Protein AF-A0A1E4GS53-F1 (afdb_monomer)

pLDDT: mean 81.13, std 13.04, range [32.78, 96.62]

Structure (mmCIF, N/CA/C/O backbone):
data_AF-A0A1E4GS53-F1
#
_entry.id   AF-A0A1E4GS53-F1
#
loop_
_atom_site.group_PDB
_atom_site.id
_atom_site.type_symbol
_atom_site.label_atom_id
_atom_site.label_alt_id
_atom_site.label_comp_id
_atom_site.label_asym_id
_atom_site.label_entity_id
_atom_site.label_seq_id
_atom_site.pdbx_PDB_ins_code
_atom_site.Cartn_x
_atom_site.Cartn_y
_atom_site.Cartn_z
_atom_site.occupancy
_atom_site.B_iso_or_equiv
_atom_site.auth_seq_id
_atom_site.auth_comp_id
_atom_site.auth_asym_id
_atom_site.auth_atom_id
_atom_site.pdbx_PDB_model_num
ATOM 1 N N . MET A 1 1 ? 21.383 -44.660 4.762 1.00 32.78 1 MET A N 1
ATOM 2 C CA . MET A 1 1 ? 22.636 -43.874 4.743 1.00 32.78 1 MET A CA 1
ATOM 3 C C . MET A 1 1 ? 23.319 -44.133 3.409 1.00 32.78 1 MET A C 1
ATOM 5 O O . MET A 1 1 ? 23.694 -45.280 3.198 1.00 32.78 1 MET A O 1
ATOM 9 N N . PRO A 1 2 ? 23.399 -43.179 2.463 1.00 39.16 2 PRO A N 1
ATOM 10 C CA . PRO A 1 2 ? 24.089 -43.446 1.207 1.00 39.16 2 PRO A CA 1
ATOM 11 C C . PRO A 1 2 ? 25.591 -43.562 1.485 1.00 39.16 2 PRO A C 1
ATOM 13 O O . PRO A 1 2 ? 26.170 -42.717 2.167 1.00 39.16 2 PRO A O 1
ATOM 16 N N . ALA A 1 3 ? 26.188 -44.653 1.009 1.00 39.94 3 ALA A N 1
ATOM 17 C CA . ALA A 1 3 ? 27.596 -44.971 1.183 1.00 39.94 3 ALA A CA 1
ATOM 18 C C . ALA A 1 3 ? 28.485 -43.816 0.696 1.00 39.94 3 ALA A C 1
ATOM 20 O O . ALA A 1 3 ? 28.289 -43.286 -0.399 1.00 39.94 3 ALA A O 1
ATOM 21 N N . SER A 1 4 ? 29.467 -43.435 1.515 1.00 44.16 4 SER A N 1
ATOM 22 C CA . SER A 1 4 ? 30.546 -42.529 1.121 1.00 44.16 4 SER A CA 1
ATOM 23 C C . SER A 1 4 ? 31.237 -43.112 -0.113 1.00 44.16 4 SER A C 1
ATOM 25 O O . SER A 1 4 ? 31.962 -44.099 0.003 1.00 44.16 4 SER A O 1
ATOM 27 N N . ARG A 1 5 ? 30.970 -42.548 -1.302 1.00 57.78 5 ARG A N 1
ATOM 28 C CA . ARG A 1 5 ? 31.637 -42.946 -2.551 1.00 57.78 5 ARG A CA 1
ATOM 29 C C . ARG A 1 5 ? 33.151 -42.872 -2.334 1.00 57.78 5 ARG A C 1
ATOM 31 O O . ARG A 1 5 ? 33.645 -41.871 -1.816 1.00 57.78 5 ARG A O 1
ATOM 38 N N . ALA A 1 6 ? 33.860 -43.934 -2.718 1.00 65.38 6 ALA A N 1
ATOM 39 C CA . ALA A 1 6 ? 35.319 -43.969 -2.732 1.00 65.38 6 ALA A CA 1
ATOM 40 C C . ALA A 1 6 ? 35.888 -42.718 -3.439 1.00 65.38 6 ALA A C 1
ATOM 42 O O . ALA A 1 6 ? 35.231 -42.178 -4.339 1.00 65.38 6 ALA A O 1
ATOM 43 N N . PRO A 1 7 ? 37.072 -42.218 -3.038 1.00 74.81 7 PRO A N 1
ATOM 44 C CA . PRO A 1 7 ? 37.674 -41.056 -3.682 1.00 74.81 7 PRO A CA 1
ATOM 45 C C . PRO A 1 7 ? 37.857 -41.311 -5.185 1.00 74.81 7 PRO A C 1
ATOM 47 O O . PRO A 1 7 ? 38.311 -42.379 -5.586 1.00 74.81 7 PRO A O 1
ATOM 50 N N . TYR A 1 8 ? 37.491 -40.325 -6.010 1.00 83.19 8 TYR A N 1
ATOM 51 C CA . TYR A 1 8 ? 37.631 -40.406 -7.466 1.00 83.19 8 TYR A CA 1
ATOM 52 C C . TYR A 1 8 ? 39.090 -40.659 -7.851 1.00 83.19 8 TYR A C 1
ATOM 54 O O . TYR A 1 8 ? 39.975 -39.899 -7.450 1.00 83.19 8 TYR A O 1
ATOM 62 N N . THR A 1 9 ? 39.333 -41.696 -8.651 1.00 87.38 9 THR A N 1
ATOM 63 C CA . THR A 1 9 ? 40.673 -41.981 -9.171 1.00 87.38 9 THR A CA 1
ATOM 64 C C . THR A 1 9 ? 41.052 -40.965 -10.257 1.00 87.38 9 THR A C 1
ATOM 66 O O . THR A 1 9 ? 40.163 -40.382 -10.887 1.00 87.38 9 THR A O 1
ATOM 69 N N . PRO A 1 10 ? 42.348 -40.748 -10.551 1.00 85.06 10 PRO A N 1
ATOM 70 C CA . PRO A 1 10 ? 42.763 -39.888 -11.663 1.00 85.06 10 PRO A CA 1
ATOM 71 C C . PRO A 1 10 ? 42.116 -40.266 -13.008 1.00 85.06 10 PRO A C 1
ATOM 73 O O . PRO A 1 10 ? 41.753 -39.383 -13.784 1.00 85.06 10 PRO A O 1
ATOM 76 N N . ALA A 1 11 ? 41.886 -41.563 -13.246 1.00 85.44 11 ALA A N 1
ATOM 77 C CA . ALA A 1 11 ? 41.189 -42.061 -14.432 1.00 85.44 11 ALA A CA 1
ATOM 78 C C . ALA A 1 11 ? 39.701 -41.657 -14.461 1.00 85.44 11 ALA A C 1
ATOM 80 O O . ALA A 1 11 ? 39.174 -41.295 -15.516 1.00 85.44 11 ALA A O 1
ATOM 81 N N . ASP A 1 12 ? 39.020 -41.650 -13.310 1.00 86.44 12 ASP A N 1
ATOM 82 C CA . ASP A 1 12 ? 37.640 -41.163 -13.207 1.00 86.44 12 ASP A CA 1
ATOM 83 C C . ASP A 1 12 ? 37.548 -39.658 -13.447 1.00 86.44 12 ASP A C 1
ATOM 85 O O . ASP A 1 12 ? 36.654 -39.195 -14.155 1.00 86.44 12 ASP A O 1
ATOM 89 N N . ILE A 1 13 ? 38.495 -38.892 -12.900 1.00 88.44 13 ILE A N 1
ATOM 90 C CA . ILE A 1 13 ? 38.564 -37.438 -13.078 1.00 88.44 13 ILE A CA 1
ATOM 91 C C . ILE A 1 13 ? 38.767 -37.098 -14.560 1.00 88.44 13 ILE A C 1
ATOM 93 O O . ILE A 1 13 ? 38.035 -36.266 -15.101 1.00 88.44 13 ILE A O 1
ATOM 97 N N . ALA A 1 14 ? 39.706 -37.771 -15.234 1.00 87.38 14 ALA A N 1
ATOM 98 C CA . ALA A 1 14 ? 39.976 -37.577 -16.658 1.00 87.38 14 ALA A CA 1
ATOM 99 C C . ALA A 1 14 ? 38.756 -37.906 -17.540 1.00 87.38 14 ALA A C 1
ATOM 101 O O . ALA A 1 14 ? 38.483 -37.195 -18.504 1.00 87.38 14 ALA A O 1
ATOM 102 N N . ARG A 1 15 ? 37.973 -38.932 -17.178 1.00 90.69 15 ARG A N 1
ATOM 103 C CA . ARG A 1 15 ? 36.740 -39.316 -17.888 1.00 90.69 15 ARG A CA 1
ATOM 104 C C . ARG A 1 15 ? 35.576 -38.347 -17.648 1.00 90.69 15 ARG A C 1
ATOM 106 O O . ARG A 1 15 ? 34.767 -38.119 -18.546 1.00 90.69 15 ARG A O 1
ATOM 113 N N . LEU A 1 16 ? 35.444 -37.807 -16.435 1.00 91.06 16 LEU A N 1
ATOM 114 C CA . LEU A 1 16 ? 34.279 -37.012 -16.025 1.00 91.06 16 LEU A CA 1
ATOM 115 C C . LEU A 1 16 ? 34.398 -35.527 -16.386 1.00 91.06 16 LEU A C 1
ATOM 117 O O . LEU A 1 16 ? 33.387 -34.916 -16.731 1.00 91.06 16 LEU A O 1
ATOM 121 N N . LYS A 1 17 ? 35.604 -34.944 -16.367 1.00 92.31 17 LYS A N 1
ATOM 122 C CA . LYS A 1 17 ? 35.811 -33.520 -16.693 1.00 92.31 17 LYS A CA 1
ATOM 123 C C . LYS A 1 17 ? 35.263 -33.126 -18.080 1.00 92.31 17 LYS A C 1
ATOM 125 O O . LYS A 1 17 ? 34.472 -32.182 -18.125 1.00 92.31 17 LYS A O 1
ATOM 130 N N . PRO A 1 18 ? 35.554 -33.849 -19.182 1.00 90.44 18 PRO A N 1
ATOM 131 C CA . PRO A 1 18 ? 35.002 -33.516 -20.499 1.00 90.44 18 PRO A CA 1
ATOM 132 C C . PRO A 1 18 ? 33.474 -33.631 -20.565 1.00 90.44 18 PRO A C 1
ATOM 134 O O . PRO A 1 18 ? 32.827 -32.828 -21.230 1.00 90.44 18 PRO A O 1
ATOM 137 N N . ARG A 1 19 ? 32.873 -34.587 -19.839 1.00 90.62 19 ARG A N 1
ATOM 138 C CA . ARG A 1 19 ? 31.409 -34.752 -19.786 1.00 90.62 19 ARG A CA 1
ATOM 139 C C . ARG A 1 19 ? 30.728 -33.566 -19.104 1.00 90.62 19 ARG A C 1
ATOM 141 O O . ARG A 1 19 ? 29.697 -33.106 -19.582 1.00 90.62 19 ARG A O 1
ATOM 148 N N . VAL A 1 20 ? 31.318 -33.054 -18.023 1.00 90.44 20 VAL A N 1
ATOM 149 C CA . VAL A 1 20 ? 30.816 -31.867 -17.310 1.00 90.44 20 VAL A CA 1
ATOM 150 C C . VAL A 1 20 ? 30.923 -30.617 -18.187 1.00 90.44 20 VAL A C 1
ATOM 152 O O . VAL A 1 20 ? 29.966 -29.852 -18.275 1.00 90.44 20 VAL A O 1
ATOM 155 N N . VAL A 1 21 ? 32.060 -30.432 -18.866 1.00 90.69 21 VAL A N 1
ATOM 156 C CA . VAL A 1 21 ? 32.290 -29.334 -19.824 1.00 90.69 21 VAL A CA 1
ATOM 157 C C . VAL A 1 21 ? 31.265 -29.391 -20.964 1.00 90.69 21 VAL A C 1
ATOM 159 O O . VAL A 1 21 ? 30.575 -28.407 -21.221 1.00 90.69 21 VAL A O 1
ATOM 162 N N . GLY A 1 22 ? 31.069 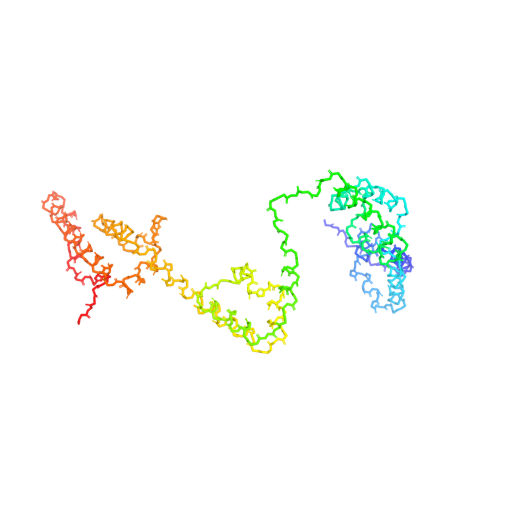-30.564 -21.575 1.00 86.62 22 GLY A N 1
ATOM 163 C CA . GLY A 1 22 ? 30.083 -30.760 -22.641 1.00 86.62 22 GLY A CA 1
ATOM 164 C C . GLY A 1 22 ? 28.639 -30.476 -22.210 1.00 86.62 22 GLY A C 1
ATOM 165 O O . GLY A 1 22 ? 27.901 -29.828 -22.948 1.00 86.62 22 GLY A O 1
ATOM 166 N N . ALA A 1 23 ? 28.239 -30.891 -21.004 1.00 83.88 23 ALA A N 1
ATOM 167 C CA . ALA A 1 23 ? 26.896 -30.622 -20.481 1.00 83.88 23 ALA A CA 1
ATOM 168 C C . ALA A 1 23 ? 26.657 -29.123 -20.207 1.00 83.88 23 ALA A C 1
ATOM 170 O O . ALA A 1 23 ? 25.597 -28.585 -20.528 1.00 83.88 23 ALA A O 1
ATOM 171 N N . LEU A 1 24 ? 27.668 -28.409 -19.701 1.00 85.12 24 LEU A N 1
ATOM 172 C CA . LEU A 1 24 ? 27.599 -26.954 -19.530 1.00 85.12 24 LEU A CA 1
ATOM 173 C C . LEU A 1 24 ? 27.512 -26.220 -20.870 1.00 85.12 24 LEU A C 1
ATOM 175 O O . LEU A 1 24 ? 26.690 -25.318 -21.003 1.00 85.12 24 LEU A O 1
ATOM 179 N N . ALA A 1 25 ? 28.288 -26.635 -21.875 1.00 80.75 25 ALA A N 1
ATOM 180 C CA . ALA A 1 25 ? 28.189 -26.096 -23.235 1.00 80.75 25 ALA A CA 1
ATOM 181 C C . ALA A 1 25 ? 26.820 -26.403 -23.882 1.00 80.75 25 ALA A C 1
ATOM 183 O O . ALA A 1 25 ? 26.293 -25.625 -24.687 1.00 80.75 25 ALA A O 1
ATOM 184 N N . ALA A 1 26 ? 26.184 -27.512 -23.486 1.00 77.75 26 ALA A N 1
ATOM 185 C CA . ALA A 1 26 ? 24.816 -27.840 -23.872 1.00 77.75 26 ALA A CA 1
ATOM 186 C C . ALA A 1 26 ? 23.756 -26.929 -23.214 1.00 77.75 26 ALA A C 1
ATOM 188 O O . ALA A 1 26 ? 22.618 -26.900 -23.684 1.00 77.75 26 ALA A O 1
ATOM 189 N N . GLY A 1 27 ? 24.134 -26.135 -22.206 1.00 75.38 27 GLY A N 1
ATOM 190 C CA . GLY A 1 27 ? 23.267 -25.198 -21.490 1.00 75.38 27 GLY A CA 1
ATOM 191 C C . GLY A 1 27 ? 22.715 -25.729 -20.164 1.00 75.38 27 GLY A C 1
ATOM 192 O O . GLY A 1 27 ? 21.895 -25.046 -19.547 1.00 75.38 27 GLY A O 1
ATOM 193 N N . GLU A 1 28 ? 23.144 -26.912 -19.714 1.00 80.50 28 GLU A N 1
ATOM 194 C CA . GLU A 1 28 ? 22.781 -27.432 -18.393 1.00 80.50 28 GLU A CA 1
ATOM 195 C C . GLU A 1 28 ? 23.501 -26.655 -17.290 1.00 80.50 28 GLU A C 1
ATOM 197 O O . GLU A 1 28 ? 24.653 -26.235 -17.438 1.00 80.50 28 GLU A O 1
ATOM 202 N N . SER A 1 29 ? 22.833 -26.442 -16.154 1.00 83.06 29 SER A N 1
ATOM 203 C CA . SER A 1 29 ? 23.500 -25.815 -15.020 1.00 83.06 29 SER A CA 1
ATOM 204 C C . SER A 1 29 ? 24.416 -26.815 -14.315 1.00 83.06 29 SER A C 1
ATOM 206 O O . SER A 1 2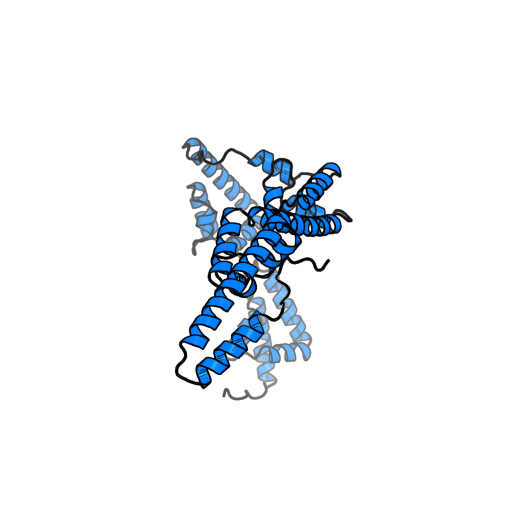9 ? 24.189 -28.020 -14.322 1.00 83.06 29 SER A O 1
ATOM 208 N N . LEU A 1 30 ? 25.439 -26.310 -13.621 1.00 82.06 30 LEU A N 1
ATOM 209 C CA . LEU A 1 30 ? 26.304 -27.160 -12.795 1.00 82.06 30 LEU A CA 1
ATOM 210 C C . LEU A 1 30 ? 25.513 -27.912 -11.703 1.00 82.06 30 LEU A C 1
ATOM 212 O O . LEU A 1 30 ? 25.977 -28.938 -11.217 1.00 82.06 30 LEU A O 1
ATOM 216 N N . ASP A 1 31 ? 24.350 -27.385 -11.304 1.00 79.88 31 ASP A N 1
ATOM 217 C CA . ASP A 1 31 ? 23.441 -28.039 -10.361 1.00 79.88 31 ASP A CA 1
ATOM 218 C C . ASP A 1 31 ? 22.705 -29.218 -11.003 1.00 79.88 31 ASP A C 1
ATOM 220 O O . ASP A 1 31 ? 22.638 -30.282 -10.393 1.00 79.88 31 ASP A O 1
ATOM 224 N N . ASP A 1 32 ? 22.239 -29.061 -12.243 1.00 81.06 32 ASP A N 1
ATOM 225 C CA . ASP A 1 32 ? 21.569 -30.129 -12.994 1.00 81.06 32 ASP A CA 1
ATOM 226 C C . ASP A 1 32 ? 22.545 -31.269 -13.297 1.00 81.06 32 ASP A C 1
ATOM 228 O O . ASP A 1 32 ? 22.251 -32.433 -13.032 1.00 81.06 32 ASP A O 1
ATOM 232 N N . VAL A 1 33 ? 23.762 -30.927 -13.733 1.00 84.94 33 VAL A N 1
ATOM 233 C CA . VAL A 1 33 ? 24.824 -31.908 -13.990 1.00 84.94 33 VAL A CA 1
ATOM 234 C C . VAL A 1 33 ? 25.187 -32.664 -12.711 1.00 84.94 33 VAL A C 1
ATOM 236 O O . VAL A 1 33 ? 25.324 -33.881 -12.737 1.00 84.94 33 VAL A O 1
ATOM 239 N N . ALA A 1 34 ? 25.305 -31.977 -11.571 1.00 85.69 34 ALA A N 1
ATOM 240 C CA . ALA A 1 34 ? 25.609 -32.617 -10.289 1.00 85.69 34 ALA A CA 1
ATOM 241 C C . ALA A 1 34 ? 24.451 -33.468 -9.729 1.00 85.69 34 ALA A C 1
ATOM 243 O O . ALA A 1 34 ? 24.676 -34.254 -8.807 1.00 85.69 34 ALA A O 1
ATOM 244 N N . ALA A 1 35 ? 23.232 -33.304 -10.252 1.00 82.50 35 ALA A N 1
ATOM 245 C CA . ALA A 1 35 ? 22.063 -34.096 -9.882 1.00 82.50 35 ALA A CA 1
ATOM 246 C C . ALA A 1 35 ? 21.933 -35.397 -10.697 1.00 82.50 35 ALA A C 1
ATOM 248 O O . ALA A 1 35 ? 21.143 -36.267 -10.323 1.00 82.50 35 ALA A O 1
ATOM 249 N N . LEU A 1 36 ? 22.699 -35.558 -11.783 1.00 81.75 36 LEU A N 1
ATOM 250 C CA . LEU A 1 36 ? 22.670 -36.769 -12.601 1.00 81.75 36 LEU A CA 1
ATOM 251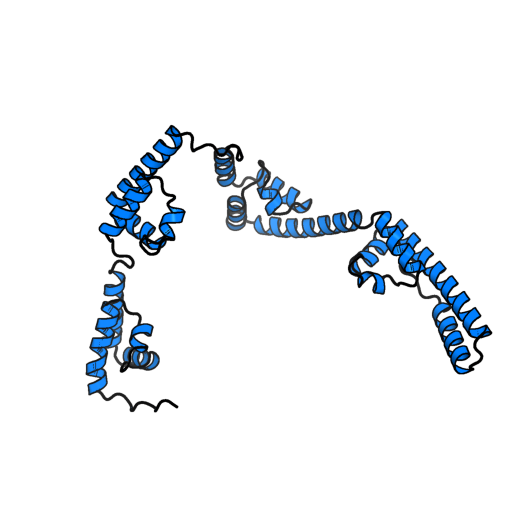 C C . LEU A 1 36 ? 23.253 -37.981 -11.844 1.00 81.75 36 LEU A C 1
ATOM 253 O O . LEU A 1 36 ? 24.273 -37.855 -11.152 1.00 81.75 36 LEU A O 1
ATOM 257 N N . PRO A 1 37 ? 22.666 -39.183 -12.014 1.00 77.06 37 PRO A N 1
ATOM 258 C CA . PRO A 1 37 ? 23.283 -40.425 -11.563 1.00 77.06 37 PRO A CA 1
ATOM 259 C C . PRO A 1 37 ? 24.705 -40.542 -12.131 1.00 77.06 37 PRO A C 1
ATOM 261 O O . PRO A 1 37 ? 24.945 -40.228 -13.294 1.00 77.06 37 PRO A O 1
ATOM 264 N N . ASP A 1 38 ? 25.657 -40.959 -11.296 1.00 82.38 38 ASP A N 1
ATOM 265 C CA . ASP A 1 38 ? 27.083 -41.093 -11.652 1.00 82.38 38 ASP A CA 1
ATOM 266 C C . ASP A 1 38 ? 27.862 -39.801 -11.927 1.00 82.38 38 ASP A C 1
ATOM 268 O O . ASP A 1 38 ? 29.020 -39.866 -12.347 1.00 82.38 38 ASP A O 1
ATOM 272 N N . MET A 1 39 ? 27.302 -38.638 -11.576 1.00 86.88 39 MET A N 1
ATOM 273 C CA . MET A 1 39 ? 28.058 -37.386 -11.556 1.00 86.88 39 MET A CA 1
ATOM 274 C C . MET A 1 39 ? 28.644 -37.062 -10.172 1.00 86.88 39 MET A C 1
ATOM 276 O O . MET A 1 39 ? 28.067 -37.411 -9.133 1.00 86.88 39 MET A O 1
ATOM 280 N N . PRO A 1 40 ? 29.813 -36.394 -10.123 1.00 87.19 40 PRO A N 1
ATOM 281 C CA . PRO A 1 40 ? 30.340 -35.846 -8.887 1.00 87.19 40 PRO A CA 1
ATOM 282 C C . PRO A 1 40 ? 29.445 -34.754 -8.326 1.00 87.19 40 PRO A C 1
ATOM 284 O O . PRO A 1 40 ? 28.874 -33.943 -9.053 1.00 87.19 40 PRO A O 1
ATOM 287 N N . SER A 1 41 ? 29.394 -34.690 -6.997 1.00 88.00 41 SER A N 1
ATOM 288 C CA . SER A 1 41 ? 28.658 -33.633 -6.318 1.00 88.00 41 SER A CA 1
ATOM 289 C C . SER A 1 41 ? 29.245 -32.258 -6.650 1.00 88.00 41 SER A C 1
ATOM 291 O O . SER A 1 41 ? 30.444 -32.106 -6.912 1.00 88.00 41 SER A O 1
ATOM 293 N N . ARG A 1 42 ? 28.413 -31.219 -6.574 1.00 87.31 42 ARG A N 1
ATOM 294 C CA . ARG A 1 42 ? 28.834 -29.836 -6.829 1.00 87.31 42 ARG A CA 1
ATOM 295 C C . ARG A 1 42 ? 30.073 -29.405 -6.021 1.00 87.31 42 ARG A C 1
ATOM 297 O O . ARG A 1 42 ? 30.947 -28.762 -6.611 1.00 87.31 42 ARG A O 1
ATOM 304 N N . PRO A 1 43 ? 30.211 -29.733 -4.717 1.00 89.94 43 PRO A N 1
ATOM 305 C CA . PRO A 1 43 ? 31.443 -29.463 -3.973 1.00 89.94 43 PRO A CA 1
ATOM 306 C C . PRO A 1 43 ? 32.686 -30.117 -4.587 1.00 89.94 43 PRO A C 1
ATOM 308 O O . PRO A 1 43 ? 33.735 -29.477 -4.653 1.00 89.94 43 PRO A O 1
ATOM 311 N N . THR A 1 44 ? 32.568 -31.351 -5.086 1.00 89.94 44 THR A N 1
ATOM 312 C CA . THR A 1 44 ? 33.663 -32.073 -5.749 1.00 89.94 44 THR A CA 1
ATOM 313 C C . THR A 1 44 ? 34.081 -31.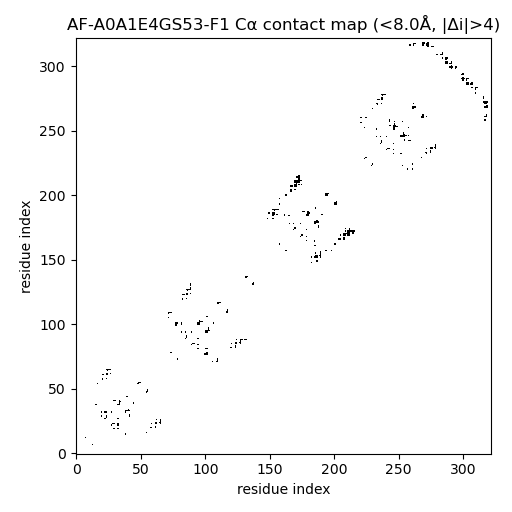388 -7.049 1.00 89.94 44 THR A C 1
ATOM 315 O O . THR A 1 44 ? 35.266 -31.128 -7.238 1.00 89.94 44 THR A O 1
ATOM 318 N N . LEU A 1 45 ? 33.125 -31.006 -7.901 1.00 90.19 45 LEU A N 1
ATOM 319 C CA . LEU A 1 45 ? 33.414 -30.289 -9.151 1.00 90.19 45 LEU A CA 1
ATOM 320 C C . LEU A 1 45 ? 34.078 -28.927 -8.895 1.00 90.19 45 LEU A C 1
ATOM 322 O O . LEU A 1 45 ? 35.017 -28.550 -9.591 1.00 90.19 45 LEU A O 1
ATOM 326 N N . ARG A 1 46 ? 33.638 -28.201 -7.856 1.00 89.81 46 ARG A N 1
ATOM 327 C CA . ARG A 1 46 ? 34.266 -26.934 -7.440 1.00 89.81 46 ARG A CA 1
ATOM 328 C C . ARG A 1 46 ? 35.682 -27.124 -6.911 1.00 89.81 46 ARG A C 1
ATOM 330 O O . ARG A 1 46 ? 36.525 -26.268 -7.155 1.00 89.81 46 ARG A O 1
ATOM 337 N N . LYS A 1 47 ? 35.937 -28.214 -6.184 1.00 90.31 47 LYS A N 1
ATOM 338 C CA . LYS A 1 47 ? 37.285 -28.563 -5.735 1.00 90.31 47 LYS A CA 1
ATOM 339 C C . LYS A 1 47 ? 38.188 -28.846 -6.939 1.00 90.31 47 LYS A C 1
ATOM 341 O O . LYS A 1 47 ? 39.241 -28.239 -7.033 1.00 90.31 47 LYS A O 1
ATOM 346 N N . TRP A 1 48 ? 37.737 -29.649 -7.905 1.00 92.31 48 TRP A N 1
ATOM 347 C CA . TRP A 1 48 ? 38.507 -29.909 -9.128 1.00 92.31 48 TRP A CA 1
ATOM 348 C C . TRP A 1 48 ? 38.815 -28.647 -9.927 1.00 92.31 48 TRP A C 1
ATOM 350 O O . TRP A 1 48 ? 39.922 -28.521 -10.426 1.00 92.31 48 TRP A O 1
ATOM 360 N N . ALA A 1 49 ? 37.871 -27.710 -10.035 1.00 90.69 49 ALA A N 1
ATOM 361 C CA . ALA A 1 49 ? 38.115 -26.434 -10.708 1.00 90.69 49 ALA A CA 1
ATOM 362 C C . ALA A 1 49 ? 39.103 -25.536 -9.944 1.00 90.69 49 ALA A C 1
ATOM 364 O O . ALA A 1 49 ? 39.763 -24.702 -10.544 1.00 90.69 49 ALA A O 1
ATOM 365 N N . ARG A 1 50 ? 39.214 -25.684 -8.620 1.00 91.81 50 ARG A N 1
ATOM 366 C CA . ARG A 1 50 ? 40.232 -24.973 -7.838 1.00 91.81 50 ARG A CA 1
ATOM 367 C C . ARG A 1 50 ? 41.617 -25.591 -8.025 1.00 91.81 50 ARG A C 1
ATOM 369 O O . ARG A 1 50 ? 42.591 -24.856 -8.117 1.00 91.81 50 ARG A O 1
ATOM 376 N N . ASP A 1 51 ? 41.676 -26.919 -8.060 1.00 90.31 51 ASP A N 1
ATOM 377 C CA . ASP A 1 51 ? 42.926 -27.680 -8.090 1.00 90.31 51 ASP A CA 1
ATOM 378 C C . ASP A 1 51 ? 43.499 -27.817 -9.522 1.00 90.31 51 ASP A C 1
ATOM 380 O O . ASP A 1 51 ? 44.689 -28.068 -9.683 1.00 90.31 51 ASP A O 1
ATOM 384 N N . ASP A 1 52 ? 42.677 -27.636 -10.564 1.00 90.94 52 ASP A N 1
ATOM 385 C CA . ASP A 1 52 ? 43.068 -27.675 -11.980 1.00 90.94 52 ASP A CA 1
ATOM 386 C C . ASP A 1 52 ? 42.586 -26.411 -12.729 1.00 90.94 52 ASP A C 1
ATOM 388 O O . ASP A 1 52 ? 41.410 -26.326 -13.113 1.00 90.94 52 ASP A O 1
ATOM 392 N N . PRO A 1 53 ? 43.488 -25.441 -12.979 1.00 91.62 53 PRO A N 1
ATOM 393 C CA . PRO A 1 53 ? 43.173 -24.219 -13.717 1.00 91.62 53 PRO A CA 1
ATOM 394 C C . PRO A 1 53 ? 42.694 -24.450 -15.157 1.00 91.62 53 PRO A C 1
ATOM 396 O O . PRO A 1 53 ? 41.849 -23.695 -15.637 1.00 91.62 53 PRO A O 1
ATOM 399 N N . ALA A 1 54 ? 43.170 -25.494 -15.844 1.00 90.00 54 ALA A N 1
ATOM 400 C CA . ALA A 1 54 ? 42.735 -25.797 -17.209 1.00 90.00 54 ALA A CA 1
ATOM 401 C C . ALA A 1 54 ? 41.269 -26.251 -17.225 1.00 90.00 54 ALA A C 1
ATOM 403 O O . ALA A 1 54 ? 40.487 -25.848 -18.086 1.00 90.00 54 ALA A O 1
ATOM 404 N N . PHE A 1 55 ? 40.859 -27.024 -16.216 1.00 90.75 55 PHE A N 1
ATOM 405 C CA . PHE A 1 55 ? 39.454 -27.374 -16.026 1.00 90.75 55 PHE A CA 1
ATOM 406 C C . PHE A 1 55 ? 38.602 -26.152 -15.656 1.00 90.75 55 PHE A C 1
ATOM 408 O O . PHE A 1 55 ? 37.483 -26.023 -16.148 1.00 90.75 55 PHE A O 1
ATOM 415 N N . ALA A 1 56 ? 39.115 -25.227 -14.838 1.00 90.31 56 ALA A N 1
ATOM 416 C CA . ALA A 1 56 ? 38.414 -23.980 -14.527 1.00 90.31 56 ALA A CA 1
ATOM 417 C C . ALA A 1 56 ? 38.136 -23.142 -15.783 1.00 90.31 56 ALA A C 1
ATOM 419 O O . ALA A 1 56 ? 37.009 -22.671 -15.958 1.00 90.31 56 ALA A O 1
ATOM 420 N N . GLN A 1 57 ? 39.138 -23.010 -16.658 1.00 88.62 57 GLN A N 1
ATOM 421 C CA . GLN A 1 57 ? 39.010 -22.293 -17.923 1.00 88.62 57 GLN A CA 1
ATOM 422 C C . GLN A 1 57 ? 37.996 -22.978 -18.845 1.00 88.62 57 GLN A C 1
ATOM 424 O O . GLN A 1 57 ? 37.056 -22.334 -19.295 1.00 88.62 57 GLN A O 1
ATOM 429 N N . ALA A 1 58 ? 38.069 -24.303 -19.002 1.00 88.88 58 ALA A N 1
ATOM 430 C CA . ALA A 1 58 ? 37.110 -25.052 -19.817 1.00 88.88 58 ALA A CA 1
ATOM 431 C C . ALA A 1 58 ? 35.648 -24.895 -19.339 1.00 88.88 58 ALA A C 1
ATOM 433 O O . ALA A 1 58 ? 34.718 -24.854 -20.150 1.00 88.88 58 ALA A O 1
ATOM 434 N N . LEU A 1 59 ? 35.414 -24.781 -18.023 1.00 87.62 59 LEU A N 1
ATOM 435 C CA . LEU A 1 59 ? 34.086 -24.484 -17.469 1.00 87.62 59 LEU A CA 1
ATOM 436 C C . LEU A 1 59 ? 33.638 -23.039 -17.739 1.00 87.62 59 LEU A C 1
ATOM 438 O O . LEU A 1 59 ? 32.433 -22.798 -17.832 1.00 87.62 59 LEU A O 1
ATOM 442 N N . ALA A 1 60 ? 34.569 -22.084 -17.798 1.00 85.44 60 ALA A N 1
ATOM 443 C CA . ALA A 1 60 ? 34.284 -20.694 -18.139 1.00 85.44 60 ALA A CA 1
ATOM 444 C C . ALA A 1 60 ? 33.922 -20.568 -19.626 1.00 85.44 60 ALA A C 1
ATOM 446 O O . ALA A 1 60 ? 32.828 -20.095 -19.928 1.00 85.44 60 ALA A O 1
ATOM 447 N N . ASP A 1 61 ? 34.743 -21.125 -20.517 1.00 85.62 61 ASP A N 1
ATOM 448 C CA . ASP A 1 61 ? 34.523 -21.120 -21.970 1.00 85.62 61 ASP A CA 1
ATOM 449 C C . ASP A 1 61 ? 33.184 -21.784 -22.330 1.00 85.62 61 ASP A C 1
ATOM 451 O O . ASP A 1 61 ? 32.390 -21.262 -23.109 1.00 85.62 61 ASP A O 1
ATOM 455 N N . SER A 1 62 ? 32.850 -22.903 -21.675 1.00 83.94 62 SER A N 1
ATOM 456 C CA . SER A 1 62 ? 31.559 -23.582 -21.874 1.00 83.94 62 SER A CA 1
ATOM 457 C C . SER A 1 62 ? 30.357 -22.721 -21.482 1.00 83.94 62 SER A C 1
ATOM 459 O O . SER A 1 62 ? 29.284 -22.843 -22.073 1.00 83.94 62 SER A O 1
ATOM 461 N N . ARG A 1 63 ? 30.508 -21.847 -20.477 1.00 77.62 63 ARG A N 1
ATOM 462 C CA . ARG A 1 63 ? 29.452 -20.906 -20.075 1.00 77.62 63 ARG A CA 1
ATOM 463 C C . ARG A 1 63 ? 29.325 -19.748 -21.049 1.00 77.62 63 ARG A C 1
ATOM 465 O O . ARG A 1 63 ? 28.208 -19.273 -21.220 1.00 77.62 63 ARG A O 1
ATOM 472 N N . GLU A 1 64 ? 30.418 -19.310 -21.664 1.00 77.19 64 GLU A N 1
ATOM 473 C CA . GLU A 1 64 ? 30.383 -18.306 -22.731 1.00 77.19 64 GLU A CA 1
ATOM 474 C C . GLU A 1 64 ? 29.657 -18.863 -23.958 1.00 77.19 64 GLU A C 1
ATOM 476 O O . GLU A 1 64 ? 28.665 -18.277 -24.388 1.00 77.19 64 GLU A O 1
ATOM 481 N N . VAL A 1 65 ? 30.006 -20.076 -24.399 1.00 73.62 65 VAL A N 1
ATOM 482 C CA . VAL A 1 65 ? 29.291 -20.790 -25.473 1.00 73.62 65 VAL A CA 1
ATOM 483 C C . VAL A 1 65 ? 27.801 -20.957 -25.144 1.00 73.62 65 VAL A C 1
ATOM 485 O O . VAL A 1 65 ? 26.937 -20.738 -25.992 1.00 73.62 65 VAL A O 1
ATOM 488 N N . ALA A 1 66 ? 27.456 -21.304 -23.901 1.00 69.06 66 ALA A N 1
ATOM 489 C CA . ALA A 1 66 ? 26.061 -21.403 -23.474 1.00 69.06 66 ALA A CA 1
ATOM 490 C C . ALA A 1 66 ? 25.349 -20.039 -23.378 1.00 69.06 66 ALA A C 1
ATOM 492 O O . ALA A 1 66 ? 24.137 -19.970 -23.588 1.00 69.06 66 ALA A O 1
ATOM 493 N N . ALA A 1 67 ? 26.070 -18.959 -23.065 1.00 66.69 67 ALA A N 1
ATOM 494 C CA . ALA A 1 67 ? 25.535 -17.600 -23.008 1.00 66.69 67 ALA A CA 1
ATOM 495 C C . ALA A 1 67 ? 25.264 -17.022 -24.405 1.00 66.69 67 ALA A C 1
ATOM 497 O O . ALA A 1 67 ? 24.307 -16.264 -24.570 1.00 66.69 67 ALA A O 1
ATOM 498 N N . GLU A 1 68 ? 26.054 -17.416 -25.405 1.00 64.75 68 GLU A N 1
ATOM 499 C CA . GLU A 1 68 ? 25.836 -17.082 -26.817 1.00 64.75 68 GLU A CA 1
ATOM 500 C C . GLU A 1 68 ? 24.613 -17.797 -27.409 1.00 64.75 68 GLU A C 1
ATOM 502 O O . GLU A 1 68 ? 24.017 -17.328 -28.384 1.00 64.75 68 GLU A O 1
ATOM 507 N N . ARG A 1 69 ? 24.161 -18.901 -26.797 1.00 65.50 69 ARG A N 1
ATOM 508 C CA . ARG A 1 69 ? 22.931 -19.577 -27.220 1.00 65.50 69 ARG A CA 1
ATOM 509 C C . ARG A 1 69 ? 21.706 -18.754 -26.809 1.00 65.50 69 ARG A C 1
ATOM 511 O O . ARG A 1 69 ? 21.538 -18.402 -25.638 1.00 65.50 69 ARG A O 1
ATOM 518 N N . PRO A 1 70 ? 20.769 -18.488 -27.735 1.00 65.06 70 PRO A N 1
ATOM 519 C CA . PRO A 1 70 ? 19.566 -17.744 -27.406 1.00 65.06 70 PRO A CA 1
ATOM 520 C C . PRO A 1 70 ? 18.725 -18.534 -26.397 1.00 65.06 70 PRO A C 1
ATOM 522 O O . PRO A 1 70 ? 18.134 -19.561 -26.724 1.00 65.06 70 PRO A O 1
ATOM 525 N N . ARG A 1 71 ? 18.615 -18.004 -25.170 1.00 68.62 71 ARG A N 1
ATOM 526 C CA . ARG A 1 71 ? 17.826 -18.573 -24.054 1.00 68.62 71 ARG A CA 1
ATOM 527 C C . ARG A 1 71 ? 16.378 -18.910 -24.435 1.00 68.62 71 ARG A C 1
ATOM 529 O O . ARG A 1 71 ? 15.743 -19.759 -23.816 1.00 68.62 71 ARG A O 1
ATOM 536 N N . PHE A 1 72 ? 15.852 -18.216 -25.439 1.00 79.50 72 PHE A N 1
ATOM 537 C CA . PHE A 1 72 ? 14.560 -18.482 -26.049 1.00 79.50 72 PHE A CA 1
ATOM 538 C C . PHE A 1 72 ? 14.743 -18.570 -27.567 1.00 79.50 72 PHE A C 1
ATOM 540 O O . PHE A 1 72 ? 14.617 -17.541 -28.239 1.00 79.50 72 PHE A O 1
ATOM 547 N N . PRO A 1 73 ? 15.050 -19.759 -28.118 1.00 82.69 73 PRO A N 1
ATOM 548 C CA . PRO A 1 73 ? 15.212 -19.908 -29.555 1.00 82.69 73 PRO A CA 1
ATOM 549 C C . PRO A 1 73 ? 13.926 -19.485 -30.265 1.00 82.69 73 PRO A C 1
ATOM 551 O O . PRO A 1 73 ? 12.819 -19.640 -29.734 1.00 82.69 73 PRO A O 1
ATOM 554 N N . PHE A 1 74 ? 14.083 -18.873 -31.434 1.00 84.50 74 PHE A N 1
ATOM 555 C CA . PHE A 1 74 ? 12.949 -18.460 -32.246 1.00 84.50 74 PHE A CA 1
ATOM 556 C C . PHE A 1 74 ? 12.311 -19.685 -32.891 1.00 84.50 74 PHE A C 1
ATOM 558 O O . PHE A 1 74 ? 12.961 -20.388 -33.660 1.00 84.50 74 PHE A O 1
ATOM 565 N N . ASP A 1 75 ? 11.039 -19.911 -32.585 1.00 87.38 75 ASP A N 1
ATOM 566 C CA . ASP A 1 75 ? 10.234 -20.961 -33.194 1.00 87.38 75 ASP A CA 1
ATOM 567 C C . ASP A 1 75 ? 9.291 -20.314 -34.210 1.00 87.38 75 ASP A C 1
ATOM 569 O O . ASP A 1 75 ? 8.355 -19.600 -33.841 1.00 87.38 75 ASP A O 1
ATOM 573 N N . ALA A 1 76 ? 9.567 -20.537 -35.496 1.00 87.06 76 ALA A N 1
ATOM 574 C CA . ALA A 1 76 ? 8.816 -19.929 -36.588 1.00 87.06 76 ALA A CA 1
ATOM 575 C C . ALA A 1 76 ? 7.354 -20.397 -36.637 1.00 87.06 76 ALA A C 1
ATOM 577 O O . ALA A 1 76 ? 6.471 -19.602 -36.958 1.00 87.06 76 ALA A O 1
ATOM 578 N N . HIS A 1 77 ? 7.087 -21.653 -36.276 1.00 87.94 77 HIS A N 1
ATOM 579 C CA . HIS A 1 77 ? 5.744 -22.222 -36.297 1.00 87.94 77 HIS A CA 1
ATOM 580 C C . HIS A 1 77 ? 4.883 -21.617 -35.184 1.00 87.94 77 HIS A C 1
ATOM 582 O O . HIS A 1 77 ? 3.793 -21.099 -35.435 1.00 87.94 77 HIS A O 1
ATOM 588 N N . VAL A 1 78 ? 5.409 -21.582 -33.957 1.00 89.88 78 VAL A N 1
ATOM 589 C CA . VAL A 1 78 ? 4.723 -20.960 -32.814 1.00 89.88 78 VAL A CA 1
ATOM 590 C C . VAL A 1 78 ? 4.555 -19.453 -33.028 1.00 89.88 78 VAL A C 1
ATOM 592 O O . VAL A 1 78 ? 3.508 -18.894 -32.698 1.00 89.88 78 VAL A O 1
ATOM 595 N N . ALA A 1 79 ? 5.553 -18.778 -33.605 1.00 91.69 79 ALA A N 1
ATOM 596 C CA . ALA A 1 79 ? 5.466 -17.364 -33.956 1.00 91.69 79 ALA A CA 1
ATOM 597 C C . ALA A 1 79 ? 4.353 -17.088 -34.983 1.00 91.69 79 ALA A C 1
ATOM 599 O O . ALA A 1 79 ? 3.571 -16.154 -34.792 1.00 91.69 79 ALA A O 1
ATOM 600 N N . ALA A 1 80 ? 4.242 -17.908 -36.031 1.00 90.75 80 ALA A N 1
ATOM 601 C CA . ALA A 1 80 ? 3.195 -17.787 -37.042 1.00 90.75 80 ALA A CA 1
ATOM 602 C C . ALA A 1 80 ? 1.794 -18.033 -36.455 1.00 90.75 80 ALA A C 1
ATOM 604 O O . ALA A 1 80 ? 0.900 -17.207 -36.654 1.00 90.75 80 ALA A O 1
ATOM 605 N N . ALA A 1 81 ? 1.620 -19.099 -35.666 1.00 91.69 81 ALA A N 1
ATOM 606 C CA . ALA A 1 81 ? 0.359 -19.410 -34.988 1.00 91.69 81 ALA A CA 1
ATOM 607 C C . ALA A 1 81 ? -0.064 -18.294 -34.015 1.00 91.69 81 ALA A C 1
ATOM 609 O O . ALA A 1 81 ? -1.221 -17.870 -33.987 1.00 91.69 81 ALA A O 1
ATOM 610 N N . PHE A 1 82 ? 0.893 -17.747 -33.260 1.00 94.19 82 PHE A N 1
ATOM 611 C CA . PHE A 1 82 ? 0.649 -16.614 -32.374 1.00 94.19 82 PHE A CA 1
ATOM 612 C C . PHE A 1 82 ? 0.179 -15.373 -33.146 1.00 94.19 82 PHE A C 1
ATOM 614 O O . PHE A 1 82 ? -0.794 -14.734 -32.742 1.00 94.19 82 PHE A O 1
ATOM 621 N N . LEU A 1 83 ? 0.828 -15.032 -34.266 1.00 94.38 83 LEU A N 1
ATOM 622 C CA . LEU A 1 83 ? 0.422 -13.901 -35.107 1.00 94.38 83 LEU A CA 1
ATOM 623 C C . LEU A 1 83 ? -0.965 -14.099 -35.725 1.00 94.38 83 LEU A C 1
ATOM 625 O O . LEU A 1 83 ? -1.729 -13.137 -35.776 1.00 94.38 83 LEU A O 1
ATOM 629 N N . ALA A 1 84 ? -1.313 -15.316 -36.150 1.00 91.50 84 ALA A N 1
ATOM 630 C CA . ALA A 1 84 ? -2.643 -15.636 -36.668 1.00 91.50 84 ALA A CA 1
ATOM 631 C C . ALA A 1 84 ? -3.734 -15.348 -35.624 1.00 91.50 84 ALA A C 1
ATOM 633 O O . ALA A 1 84 ? -4.647 -14.568 -35.888 1.00 91.50 84 ALA A O 1
ATOM 634 N N . HIS A 1 85 ? -3.567 -15.828 -34.390 1.00 91.75 85 HIS A N 1
ATOM 635 C CA . HIS A 1 85 ? -4.514 -15.534 -33.312 1.00 91.75 85 HIS A CA 1
ATOM 636 C C . HIS A 1 85 ? -4.603 -14.049 -32.952 1.00 91.75 85 HIS A C 1
ATOM 638 O O . HIS A 1 85 ? -5.662 -13.561 -32.550 1.00 91.75 85 HIS A O 1
ATOM 644 N N . VAL A 1 86 ? -3.496 -13.312 -33.062 1.00 92.56 86 VAL A N 1
ATOM 645 C CA . VAL A 1 86 ? -3.525 -11.858 -32.868 1.00 92.56 86 VAL A CA 1
ATOM 646 C C . VAL A 1 86 ? -4.341 -11.189 -33.971 1.00 92.56 86 VAL A C 1
ATOM 648 O O . VAL A 1 86 ? -5.143 -10.319 -33.641 1.00 92.56 86 VAL A O 1
ATOM 651 N N . ARG A 1 87 ? -4.189 -11.609 -35.236 1.00 88.06 87 ARG A N 1
ATOM 652 C CA . ARG A 1 87 ? -4.979 -11.104 -36.375 1.00 88.06 87 ARG A CA 1
ATOM 653 C C . ARG A 1 87 ? -6.467 -11.419 -36.232 1.00 88.06 87 ARG A C 1
ATOM 655 O O . ARG A 1 87 ? -7.271 -10.535 -36.467 1.00 88.06 87 ARG A O 1
ATOM 662 N N . GLU A 1 88 ? -6.818 -12.595 -35.713 1.00 84.12 88 GLU A N 1
ATOM 663 C CA . GLU A 1 88 ? -8.195 -12.973 -35.329 1.00 84.12 88 GLU A CA 1
ATOM 664 C C . GLU A 1 88 ? -8.770 -12.129 -34.171 1.00 84.12 88 GLU A C 1
ATOM 666 O O . GLU A 1 88 ? -9.882 -12.361 -33.693 1.00 84.12 88 GLU A O 1
ATOM 671 N N . GLY A 1 89 ? -7.996 -11.189 -33.628 1.00 83.62 89 GLY A N 1
ATOM 672 C CA . GLY A 1 89 ? -8.441 -10.314 -32.558 1.00 83.62 89 GLY A CA 1
ATOM 673 C C . GLY A 1 89 ? -8.461 -10.973 -31.184 1.00 83.62 89 GLY A C 1
ATOM 674 O O . GLY A 1 89 ? -9.050 -10.404 -30.257 1.00 83.62 89 GLY A O 1
ATOM 675 N N . ARG A 1 90 ? -7.780 -12.107 -30.974 1.00 84.69 90 ARG A N 1
ATOM 676 C CA . ARG A 1 90 ? -7.648 -12.693 -29.632 1.00 84.69 90 ARG A CA 1
ATOM 677 C C . ARG A 1 90 ? -6.807 -11.788 -28.716 1.00 84.69 90 ARG A C 1
ATOM 679 O O . ARG A 1 90 ? -5.827 -11.176 -29.155 1.00 84.69 90 ARG A O 1
ATOM 686 N N . PRO A 1 91 ? -7.141 -11.669 -27.417 1.00 84.69 91 PRO A N 1
ATOM 687 C CA . PRO A 1 91 ? -6.341 -10.870 -26.498 1.00 84.69 91 PRO A CA 1
ATOM 688 C C . PRO A 1 91 ? -4.944 -11.470 -26.306 1.00 84.69 91 PRO A C 1
ATOM 690 O O . PRO A 1 91 ? -4.799 -12.596 -25.834 1.00 84.69 91 PRO A O 1
ATOM 693 N N . VAL A 1 92 ? -3.898 -10.680 -26.562 1.00 86.06 92 VAL A N 1
ATOM 694 C CA . VAL A 1 92 ? -2.496 -11.098 -26.350 1.00 86.06 92 VAL A CA 1
ATOM 695 C C . VAL A 1 92 ? -2.272 -11.621 -24.927 1.00 86.06 92 VAL A C 1
ATOM 697 O O . VAL A 1 92 ? -1.627 -12.642 -24.732 1.00 86.06 92 VAL A O 1
ATOM 700 N N . ALA A 1 93 ? -2.846 -10.963 -23.915 1.00 85.19 93 ALA A N 1
ATOM 701 C CA . ALA A 1 93 ? -2.705 -11.377 -22.516 1.00 85.19 93 ALA A CA 1
ATOM 702 C C . ALA A 1 93 ? -3.360 -12.731 -22.190 1.00 85.19 93 ALA A C 1
ATOM 704 O O . ALA A 1 93 ? -3.028 -13.325 -21.164 1.00 85.19 93 ALA A O 1
ATOM 705 N N . TRP A 1 94 ? -4.301 -13.187 -23.018 1.00 87.12 94 TRP A N 1
ATOM 706 C CA . TRP A 1 94 ? -4.893 -14.517 -22.928 1.00 87.12 94 TRP A CA 1
ATOM 707 C C . TRP A 1 94 ? -4.011 -15.543 -23.650 1.00 87.12 94 TRP A C 1
ATOM 709 O O . TRP A 1 94 ? -3.669 -16.559 -23.053 1.00 87.12 94 TRP A O 1
ATOM 719 N N . LEU A 1 95 ? -3.534 -15.225 -24.862 1.00 89.75 95 LEU A N 1
ATOM 720 C CA . LEU A 1 95 ? -2.617 -16.085 -25.624 1.00 89.75 95 LEU A CA 1
ATOM 721 C C . LEU A 1 95 ? -1.345 -16.416 -24.838 1.00 89.75 95 LEU A C 1
ATOM 723 O O . LEU A 1 95 ? -0.979 -17.577 -24.742 1.00 89.75 95 LEU A O 1
ATOM 727 N N . LEU A 1 96 ? -0.728 -15.425 -24.186 1.00 90.12 96 LEU A N 1
ATOM 728 C CA . LEU A 1 96 ? 0.507 -15.605 -23.404 1.00 90.12 96 LEU A CA 1
ATOM 729 C C . LEU A 1 96 ? 0.372 -16.543 -22.187 1.00 90.12 96 LEU A C 1
ATOM 731 O O . LEU A 1 96 ? 1.380 -16.834 -21.543 1.00 90.12 96 LEU A O 1
ATOM 735 N N . ARG A 1 97 ? -0.849 -16.948 -21.813 1.00 85.31 97 ARG A N 1
ATOM 736 C CA . ARG A 1 97 ? -1.103 -17.892 -20.710 1.00 85.31 97 ARG A CA 1
ATOM 737 C C . ARG A 1 97 ? -1.289 -19.324 -21.190 1.00 85.31 97 ARG A C 1
ATOM 739 O O . ARG A 1 97 ? -1.351 -20.218 -20.352 1.00 85.31 97 ARG A O 1
ATOM 746 N N . ARG A 1 98 ? -1.425 -19.540 -22.500 1.00 87.19 98 ARG A N 1
ATOM 747 C CA . ARG A 1 98 ? -1.610 -20.883 -23.036 1.00 87.19 98 ARG A CA 1
ATOM 748 C C . ARG A 1 98 ? -0.271 -21.631 -23.077 1.00 87.19 98 ARG A C 1
ATOM 750 O O . ARG A 1 98 ? 0.752 -21.010 -23.365 1.00 87.19 98 ARG A O 1
ATOM 757 N N . PRO A 1 99 ? -0.269 -22.946 -22.808 1.00 80.19 99 PRO A N 1
ATOM 758 C CA . PRO A 1 99 ? 0.950 -23.753 -22.795 1.00 80.19 99 PRO A CA 1
ATOM 759 C C . PRO A 1 99 ? 1.591 -23.921 -24.184 1.00 80.19 99 PRO A C 1
ATOM 761 O O . PRO A 1 99 ? 2.801 -24.100 -24.271 1.00 80.19 99 PRO A O 1
ATOM 764 N N . ASP A 1 100 ? 0.803 -23.818 -25.258 1.00 85.31 100 ASP A N 1
ATOM 765 C CA . ASP A 1 100 ? 1.230 -23.917 -26.663 1.00 85.31 100 ASP A CA 1
ATOM 766 C C . ASP A 1 100 ? 1.697 -22.577 -27.264 1.00 85.31 100 ASP A C 1
ATOM 768 O O . ASP A 1 100 ? 2.121 -22.512 -28.415 1.00 85.31 100 ASP A O 1
ATOM 772 N N . MET A 1 101 ? 1.634 -21.494 -26.488 1.00 90.81 101 MET A N 1
ATOM 773 C CA . MET A 1 101 ? 1.944 -20.136 -26.930 1.00 90.81 101 MET A CA 1
ATOM 774 C C . MET A 1 101 ? 3.230 -19.618 -26.280 1.00 90.81 101 MET A C 1
ATOM 776 O O . MET A 1 101 ? 3.659 -20.103 -25.226 1.00 90.81 101 MET A O 1
ATOM 780 N N . PRO A 1 102 ? 3.881 -18.594 -26.865 1.00 89.50 102 PRO A N 1
ATOM 781 C CA . PRO A 1 102 ? 5.040 -18.006 -26.225 1.00 89.50 102 PRO A CA 1
ATOM 782 C C . PRO A 1 102 ? 4.624 -17.345 -24.910 1.00 89.50 102 PRO A C 1
ATOM 784 O O . PRO A 1 102 ? 3.655 -16.595 -24.848 1.00 89.50 102 PRO A O 1
ATOM 787 N N . HIS A 1 103 ? 5.396 -17.567 -23.850 1.00 86.31 103 HIS A N 1
ATOM 788 C CA . HIS A 1 103 ? 5.251 -16.793 -22.622 1.00 86.31 103 HIS A CA 1
ATOM 789 C C . HIS A 1 103 ? 5.895 -15.408 -22.790 1.00 86.31 103 HIS A C 1
ATOM 791 O O . HIS A 1 103 ? 6.697 -15.165 -23.695 1.00 86.31 103 HIS A O 1
ATOM 797 N N . ARG A 1 104 ? 5.579 -14.476 -21.884 1.00 88.00 104 ARG A N 1
ATOM 798 C CA . ARG A 1 104 ? 5.926 -13.054 -22.045 1.00 88.00 104 ARG A CA 1
ATOM 799 C C . ARG A 1 104 ? 7.411 -12.785 -22.333 1.00 88.00 104 ARG A C 1
ATOM 801 O O . ARG A 1 104 ? 7.717 -12.004 -23.226 1.00 88.00 104 ARG A O 1
ATOM 808 N N . ARG A 1 105 ? 8.317 -13.442 -21.601 1.00 85.44 105 ARG A N 1
ATOM 809 C CA . ARG A 1 105 ? 9.772 -13.265 -21.764 1.00 85.44 105 ARG A CA 1
ATOM 810 C C . ARG A 1 105 ? 10.279 -13.778 -23.115 1.00 85.44 105 ARG A C 1
ATOM 812 O O . ARG A 1 105 ? 11.093 -13.105 -23.734 1.00 85.44 105 ARG A O 1
ATOM 819 N N . ARG A 1 106 ? 9.752 -14.910 -23.593 1.00 89.31 106 ARG A N 1
ATOM 820 C CA . ARG A 1 106 ? 10.028 -15.449 -24.933 1.00 89.31 106 ARG A CA 1
ATOM 821 C C . ARG A 1 106 ? 9.561 -14.491 -26.030 1.00 89.31 106 ARG A C 1
ATOM 823 O O . ARG A 1 106 ? 10.335 -14.205 -26.933 1.00 89.31 106 ARG A O 1
ATOM 830 N N . LEU A 1 107 ? 8.354 -13.929 -25.914 1.00 90.31 107 LEU A N 1
ATOM 831 C CA . LEU A 1 107 ? 7.853 -12.936 -26.873 1.00 90.31 107 LEU A CA 1
ATOM 832 C C . LEU A 1 107 ? 8.743 -11.683 -26.927 1.00 90.31 107 LEU A C 1
ATOM 834 O O . LEU A 1 107 ? 9.074 -11.210 -28.012 1.00 90.31 107 LEU A O 1
ATOM 838 N N . ASP A 1 108 ? 9.115 -11.135 -25.768 1.00 89.81 108 ASP A N 1
ATOM 839 C CA . ASP A 1 108 ? 9.963 -9.940 -25.704 1.00 89.81 108 ASP A CA 1
ATOM 840 C C . ASP A 1 108 ? 11.367 -10.225 -26.290 1.00 89.81 108 ASP A C 1
ATOM 842 O O . ASP A 1 108 ? 11.891 -9.397 -27.034 1.00 89.81 108 ASP A O 1
ATOM 846 N N . ALA A 1 109 ? 11.927 -11.419 -26.049 1.00 85.62 109 ALA A N 1
ATOM 847 C CA . ALA A 1 109 ? 13.195 -11.860 -26.638 1.00 85.62 109 ALA A CA 1
ATOM 848 C C . ALA A 1 109 ? 13.122 -12.011 -28.167 1.00 85.62 109 ALA A C 1
ATOM 850 O O . ALA A 1 109 ? 13.994 -11.514 -28.874 1.00 85.62 109 ALA A O 1
ATOM 851 N N . TRP A 1 110 ? 12.062 -12.629 -28.694 1.00 91.50 110 TRP A N 1
ATOM 852 C CA . TRP A 1 110 ? 11.863 -12.766 -30.141 1.00 91.50 110 TRP A CA 1
ATOM 853 C C . TRP A 1 110 ? 11.744 -11.414 -30.836 1.00 91.50 110 TRP A C 1
ATOM 855 O O . TRP A 1 110 ? 12.370 -11.200 -31.866 1.00 91.50 110 TRP A O 1
ATOM 865 N N . LYS A 1 111 ? 11.002 -10.470 -30.248 1.00 91.69 111 LYS A N 1
ATOM 866 C CA . LYS A 1 111 ? 10.876 -9.112 -30.794 1.00 91.69 111 LYS A CA 1
ATOM 867 C C . LYS A 1 111 ? 12.191 -8.336 -30.796 1.00 91.69 111 LYS A C 1
ATOM 869 O O . LYS A 1 111 ? 12.393 -7.516 -31.682 1.00 91.69 111 LYS A O 1
ATOM 874 N N . ALA A 1 112 ? 13.033 -8.542 -29.785 1.00 86.56 112 ALA A N 1
ATOM 875 C CA . ALA A 1 112 ? 14.339 -7.898 -29.712 1.00 86.56 112 ALA A CA 1
ATOM 876 C C . ALA A 1 112 ? 15.315 -8.484 -30.743 1.00 86.56 112 ALA A C 1
ATOM 878 O O . ALA A 1 112 ? 16.067 -7.738 -31.357 1.00 86.56 112 ALA A O 1
ATOM 879 N N . ALA A 1 113 ? 15.274 -9.803 -30.953 1.00 84.94 113 ALA A N 1
ATOM 880 C CA . ALA A 1 113 ? 16.159 -10.499 -31.883 1.00 84.94 113 ALA A CA 1
ATOM 881 C C . ALA A 1 113 ? 15.733 -10.377 -33.358 1.00 84.94 113 ALA A C 1
ATOM 883 O O . ALA A 1 113 ? 16.571 -10.532 -34.241 1.00 84.94 113 ALA A O 1
ATOM 884 N N . ARG A 1 114 ? 14.442 -10.145 -33.638 1.00 88.81 114 ARG A N 1
ATOM 885 C CA . ARG A 1 114 ? 13.863 -10.188 -34.990 1.00 88.81 114 ARG A CA 1
ATOM 886 C C . ARG A 1 114 ? 12.948 -8.987 -35.277 1.00 88.81 114 ARG A C 1
ATOM 888 O O . ARG A 1 114 ? 11.772 -8.998 -34.887 1.00 88.81 114 ARG A O 1
ATOM 895 N N . PRO A 1 115 ? 13.471 -7.939 -35.945 1.00 89.94 115 PRO A N 1
ATOM 896 C CA . PRO A 1 115 ? 12.698 -6.748 -36.305 1.00 89.94 115 PRO A CA 1
ATOM 897 C C . PRO A 1 115 ? 11.522 -7.025 -37.254 1.00 89.94 115 PRO A C 1
ATOM 899 O O . PRO A 1 115 ? 10.463 -6.420 -37.103 1.00 89.94 115 PRO A O 1
ATOM 902 N N . ASP A 1 116 ? 11.677 -7.970 -38.180 1.00 90.31 116 ASP A N 1
ATOM 903 C CA . ASP A 1 116 ? 10.647 -8.465 -39.103 1.00 90.31 116 ASP A CA 1
ATOM 904 C C . ASP A 1 116 ? 9.441 -9.051 -38.353 1.00 90.31 116 ASP A C 1
ATOM 906 O O . ASP A 1 116 ? 8.295 -8.660 -38.584 1.00 90.31 116 ASP A O 1
ATOM 910 N N . PHE A 1 117 ? 9.688 -9.914 -37.365 1.00 91.44 117 PHE A N 1
ATOM 911 C CA . PHE A 1 117 ? 8.635 -10.447 -36.503 1.00 91.44 117 PHE A CA 1
ATOM 912 C C . PHE A 1 117 ? 7.969 -9.344 -35.665 1.00 91.44 117 PHE A C 1
ATOM 914 O O . PHE A 1 117 ? 6.750 -9.340 -35.479 1.00 91.44 117 PHE A O 1
ATOM 921 N N . ALA A 1 118 ? 8.747 -8.382 -35.159 1.00 91.75 118 ALA A N 1
ATOM 922 C CA . ALA A 1 118 ? 8.210 -7.254 -34.401 1.00 91.75 118 ALA A CA 1
ATOM 923 C C . ALA A 1 118 ? 7.306 -6.344 -35.257 1.00 91.75 118 ALA A C 1
ATOM 925 O O . ALA A 1 118 ? 6.282 -5.861 -34.752 1.00 91.75 118 ALA A O 1
ATOM 926 N N . ALA A 1 119 ? 7.655 -6.141 -36.530 1.00 89.88 119 ALA A N 1
ATOM 927 C CA . ALA A 1 119 ? 6.835 -5.433 -37.507 1.00 89.88 119 ALA A CA 1
ATOM 928 C C . ALA A 1 119 ? 5.536 -6.204 -37.785 1.00 89.88 119 ALA A C 1
ATOM 930 O O . ALA A 1 119 ? 4.454 -5.670 -37.533 1.00 89.88 119 ALA A O 1
ATOM 931 N N . ALA A 1 120 ? 5.634 -7.494 -38.124 1.00 89.69 120 ALA A N 1
ATOM 932 C CA . ALA A 1 120 ? 4.479 -8.360 -38.368 1.00 89.69 120 ALA A CA 1
ATOM 933 C C . ALA A 1 120 ? 3.516 -8.435 -37.164 1.00 89.69 120 ALA A C 1
ATOM 935 O O . ALA A 1 120 ? 2.295 -8.445 -37.326 1.00 89.69 120 ALA A O 1
ATOM 936 N N . PHE A 1 121 ? 4.041 -8.435 -35.934 1.00 92.75 121 PHE A N 1
ATOM 937 C CA . PHE A 1 121 ? 3.234 -8.353 -34.712 1.00 92.75 121 PHE A CA 1
ATOM 938 C C . PHE A 1 121 ? 2.512 -7.011 -34.563 1.00 92.75 121 PHE A C 1
ATOM 940 O O . PHE A 1 121 ? 1.359 -6.965 -34.124 1.00 92.75 121 PHE A O 1
ATOM 947 N N . SER A 1 122 ? 3.185 -5.912 -34.900 1.00 88.81 122 SER A N 1
ATOM 948 C CA . SER A 1 122 ? 2.607 -4.569 -34.825 1.00 88.81 122 SER A CA 1
ATOM 949 C C . SER A 1 122 ? 1.483 -4.394 -35.849 1.00 88.81 122 SER A C 1
ATOM 951 O O . SER A 1 122 ? 0.422 -3.882 -35.494 1.00 88.81 122 SER A O 1
ATOM 953 N N . GLU A 1 123 ? 1.671 -4.901 -37.067 1.00 85.94 123 GLU A N 1
ATOM 954 C CA . GLU A 1 123 ? 0.654 -4.948 -38.124 1.00 85.94 123 GLU A CA 1
ATOM 955 C C . GLU A 1 123 ? -0.546 -5.811 -37.730 1.00 85.94 123 GLU A C 1
ATOM 957 O O . GLU A 1 123 ? -1.685 -5.352 -37.794 1.00 85.94 123 GLU A O 1
ATOM 962 N N . ALA A 1 124 ? -0.304 -7.031 -37.237 1.00 88.06 124 ALA A N 1
ATOM 963 C CA . ALA A 1 124 ? -1.361 -7.924 -36.767 1.00 88.06 124 ALA A CA 1
ATOM 964 C C . ALA A 1 124 ? -2.231 -7.260 -35.689 1.00 88.06 124 ALA A C 1
ATOM 966 O O . ALA A 1 124 ? -3.457 -7.360 -35.708 1.00 88.06 124 ALA A O 1
ATOM 967 N N . LYS A 1 125 ? -1.599 -6.530 -34.764 1.00 85.81 125 LYS A N 1
ATOM 968 C CA . LYS A 1 125 ? -2.310 -5.775 -33.734 1.00 85.81 125 LYS A CA 1
ATOM 969 C C . LYS A 1 125 ? -3.089 -4.592 -34.315 1.00 85.81 125 LYS A C 1
ATOM 971 O O . LYS A 1 125 ? -4.205 -4.338 -33.871 1.00 85.81 125 LYS A O 1
ATOM 976 N N . ALA A 1 126 ? -2.515 -3.869 -35.275 1.00 81.56 126 ALA A N 1
ATOM 977 C CA . ALA A 1 126 ? -3.175 -2.740 -35.923 1.00 81.56 126 ALA A CA 1
ATOM 978 C C . ALA A 1 126 ? -4.443 -3.175 -36.675 1.00 81.56 126 ALA A C 1
ATOM 980 O O . ALA A 1 126 ? -5.467 -2.501 -36.554 1.00 81.56 126 ALA A O 1
ATOM 981 N N . LEU A 1 127 ? -4.390 -4.319 -37.367 1.00 79.38 127 LEU A N 1
ATOM 982 C CA . LEU A 1 127 ? -5.535 -4.941 -38.038 1.00 79.38 127 LEU A CA 1
ATOM 983 C C . LEU A 1 127 ? -6.631 -5.317 -37.039 1.00 79.38 127 LEU A C 1
ATOM 985 O O . LEU A 1 127 ? -7.754 -4.833 -37.156 1.00 79.38 127 LEU A O 1
ATOM 989 N N . ALA A 1 128 ? -6.288 -6.071 -35.993 1.00 80.44 128 ALA A N 1
ATOM 990 C CA . ALA A 1 128 ? -7.240 -6.467 -34.958 1.00 80.44 128 ALA A CA 1
ATOM 991 C C . ALA A 1 128 ? -7.880 -5.269 -34.234 1.00 80.44 128 ALA A C 1
ATOM 993 O O . ALA A 1 128 ? -9.080 -5.255 -33.962 1.00 80.44 128 ALA A O 1
ATOM 994 N N . ASP A 1 129 ? -7.094 -4.236 -33.916 1.00 73.19 129 ASP A N 1
ATOM 995 C CA . ASP A 1 129 ? -7.613 -3.008 -33.310 1.00 73.19 129 ASP A CA 1
ATOM 996 C C . ASP A 1 129 ? -8.488 -2.214 -34.305 1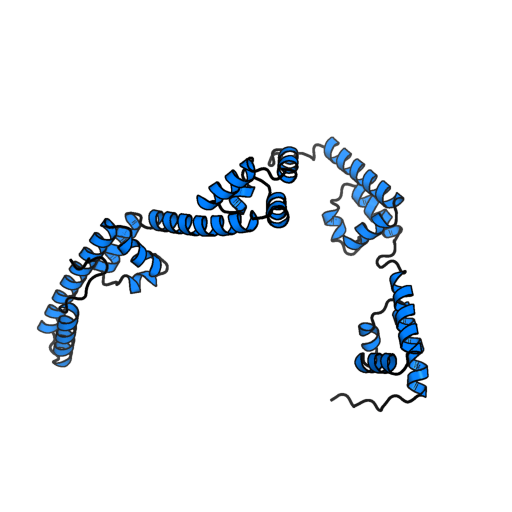.00 73.19 129 ASP A C 1
ATOM 998 O O . ASP A 1 129 ? -9.425 -1.535 -33.885 1.00 73.19 129 ASP A O 1
ATOM 1002 N N . GLY A 1 130 ? -8.212 -2.298 -35.612 1.00 75.50 130 GLY A N 1
ATOM 1003 C CA . GLY A 1 130 ? -9.034 -1.738 -36.688 1.00 75.50 130 GLY A CA 1
ATOM 1004 C C . GLY A 1 130 ? -10.384 -2.440 -36.837 1.00 75.50 130 GLY A C 1
ATOM 1005 O O . GLY A 1 130 ? -11.414 -1.770 -36.864 1.00 75.50 130 GLY A O 1
ATOM 1006 N N . GLU A 1 131 ? -10.402 -3.772 -36.846 1.00 70.69 131 GLU A N 1
ATOM 1007 C CA . GLU A 1 131 ? -11.632 -4.570 -36.923 1.00 70.69 131 GLU A CA 1
ATOM 1008 C C . GLU A 1 131 ? -12.524 -4.382 -35.697 1.00 70.69 131 GLU A C 1
ATOM 1010 O O . GLU A 1 131 ? -13.726 -4.162 -35.835 1.00 70.69 131 GLU A O 1
ATOM 1015 N N . ARG A 1 132 ? -11.947 -4.356 -34.489 1.00 65.94 132 ARG A N 1
ATOM 1016 C CA . ARG A 1 132 ? -12.711 -4.062 -33.263 1.00 65.94 132 ARG A CA 1
ATOM 1017 C C . ARG A 1 132 ? -13.331 -2.666 -33.279 1.00 65.94 132 ARG A C 1
ATOM 1019 O O . ARG A 1 132 ? -14.424 -2.491 -32.745 1.00 65.94 132 ARG A O 1
ATOM 1026 N N . ARG A 1 133 ? -12.652 -1.675 -33.875 1.00 69.31 133 ARG A N 1
ATOM 1027 C CA . ARG A 1 133 ? -13.214 -0.330 -34.093 1.00 69.31 133 ARG A CA 1
ATOM 1028 C C . ARG A 1 133 ? -14.354 -0.364 -35.111 1.00 69.31 133 ARG A C 1
ATOM 1030 O O . ARG A 1 133 ? -15.400 0.213 -34.841 1.00 69.31 133 ARG A O 1
ATOM 1037 N N . ARG A 1 134 ? -14.178 -1.066 -36.237 1.00 68.69 134 ARG A N 1
ATOM 1038 C CA . ARG A 1 134 ? -15.197 -1.220 -37.291 1.00 68.69 134 ARG A CA 1
ATOM 1039 C C . ARG A 1 134 ? -16.469 -1.902 -36.779 1.00 68.69 134 ARG A C 1
ATOM 1041 O O . ARG A 1 134 ? -17.559 -1.493 -37.148 1.00 68.69 134 ARG A O 1
ATOM 1048 N N . LEU A 1 135 ? -16.326 -2.905 -35.916 1.00 70.50 135 LEU A N 1
ATOM 1049 C CA . LEU A 1 135 ? -17.438 -3.646 -35.312 1.00 70.50 135 LEU A CA 1
ATOM 1050 C C . LEU A 1 135 ? -18.056 -2.945 -34.089 1.00 70.50 135 LEU A C 1
ATOM 1052 O O . LEU A 1 135 ? -18.906 -3.529 -33.426 1.00 70.50 135 LEU A O 1
ATOM 1056 N N . GLY A 1 136 ? -17.613 -1.733 -33.729 1.00 62.00 136 GLY A N 1
ATOM 1057 C CA . GLY A 1 136 ? -18.141 -1.008 -32.564 1.00 62.00 136 GLY A CA 1
ATOM 1058 C C . GLY A 1 136 ? -17.854 -1.676 -31.210 1.00 62.00 136 GLY A C 1
ATOM 1059 O O . GLY A 1 136 ? -18.329 -1.213 -30.179 1.00 62.00 136 GLY A O 1
ATOM 1060 N N . LEU A 1 137 ? -17.028 -2.728 -31.181 1.00 59.28 137 LEU A N 1
ATOM 1061 C CA . LEU A 1 137 ? -16.645 -3.472 -29.973 1.00 59.28 137 LEU A CA 1
ATOM 1062 C C . LEU A 1 137 ? -15.610 -2.723 -29.116 1.00 59.28 137 LEU A C 1
ATOM 1064 O O . LEU A 1 137 ? -15.192 -3.204 -28.062 1.00 59.28 137 LEU A O 1
ATOM 1068 N N . VAL A 1 138 ? -15.201 -1.525 -29.545 1.00 54.78 138 VAL A N 1
ATOM 1069 C CA . VAL A 1 138 ? -14.549 -0.529 -28.688 1.00 54.78 138 VAL A CA 1
ATOM 1070 C C . VAL A 1 138 ? -15.607 0.455 -28.188 1.00 54.78 138 VAL A C 1
ATOM 1072 O O . VAL A 1 138 ? -15.595 1.637 -28.521 1.00 54.78 138 VAL A O 1
ATOM 1075 N N . HIS A 1 139 ? -16.515 -0.037 -27.350 1.00 39.53 139 HIS A N 1
ATOM 1076 C CA . HIS A 1 139 ? -17.282 0.805 -26.445 1.00 39.53 139 HIS A CA 1
ATOM 1077 C C . HIS A 1 139 ? -17.438 0.080 -25.106 1.00 39.53 139 HIS A C 1
ATOM 1079 O O . HIS A 1 139 ? -18.279 -0.794 -24.941 1.00 39.53 139 HIS A O 1
ATOM 1085 N N . ASP A 1 140 ? -16.576 0.430 -24.151 1.00 39.91 140 ASP A N 1
ATOM 1086 C CA . ASP A 1 140 ? -16.900 0.298 -22.732 1.00 39.91 140 ASP A CA 1
ATOM 1087 C C . ASP A 1 140 ? -17.307 1.706 -22.259 1.00 39.91 140 ASP A C 1
ATOM 1089 O O . ASP A 1 140 ? -16.429 2.525 -21.959 1.00 39.91 140 ASP A O 1
ATOM 1093 N N . PRO A 1 141 ? -18.610 2.047 -22.265 1.00 39.81 141 PRO A N 1
ATOM 1094 C CA . PRO A 1 141 ? -19.098 3.356 -21.831 1.00 39.81 141 PRO A CA 1
ATOM 1095 C C . PRO A 1 141 ? -18.884 3.618 -20.327 1.00 39.81 141 PRO A C 1
ATOM 1097 O O . PRO A 1 141 ? -19.164 4.716 -19.853 1.00 39.81 141 PRO A O 1
ATOM 1100 N N . GLY A 1 142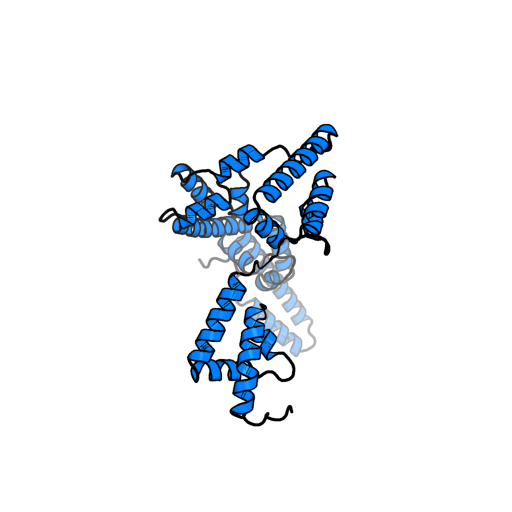 ? -18.334 2.666 -19.561 1.00 37.31 142 GLY A N 1
ATOM 1101 C CA . GLY A 1 142 ? -18.055 2.824 -18.133 1.00 37.31 142 GLY A CA 1
ATOM 1102 C C . GLY A 1 142 ? -16.765 3.578 -17.788 1.00 37.31 142 GLY A C 1
ATOM 1103 O O . GLY A 1 142 ? -16.479 3.785 -16.605 1.00 37.31 142 GLY A O 1
ATOM 1104 N N . ARG A 1 143 ? -15.943 3.987 -18.766 1.00 41.03 143 ARG A N 1
ATOM 1105 C CA . ARG A 1 143 ? -14.651 4.631 -18.481 1.00 41.03 143 ARG A CA 1
ATOM 1106 C C . ARG A 1 143 ? -14.369 5.801 -19.416 1.00 41.03 143 ARG A C 1
ATOM 1108 O O . ARG A 1 143 ? -13.710 5.642 -20.439 1.00 41.03 143 ARG A O 1
ATOM 1115 N N . ALA A 1 144 ? -14.825 6.985 -19.006 1.00 41.28 144 ALA A N 1
ATOM 1116 C CA . ALA A 1 144 ? -14.414 8.265 -19.578 1.00 41.28 144 ALA A CA 1
ATOM 1117 C C . ALA A 1 144 ? -12.898 8.277 -19.871 1.00 41.28 144 ALA A C 1
ATOM 1119 O O . ALA A 1 144 ? -12.088 7.832 -19.047 1.00 41.28 144 ALA A O 1
ATOM 1120 N N . ASP A 1 145 ? -12.520 8.727 -21.070 1.00 46.75 145 ASP A N 1
ATOM 1121 C CA . ASP A 1 145 ? -11.155 8.636 -21.589 1.00 46.75 145 ASP A CA 1
ATOM 1122 C C . ASP A 1 145 ? -10.184 9.576 -20.847 1.00 46.75 145 ASP A C 1
ATOM 1124 O O . ASP A 1 145 ? -9.849 10.678 -21.270 1.00 46.75 145 ASP A O 1
ATOM 1128 N N . ASP A 1 146 ? -9.694 9.099 -19.706 1.00 53.44 146 ASP A N 1
ATOM 1129 C CA . ASP A 1 146 ? -8.735 9.771 -18.826 1.00 53.44 146 ASP A CA 1
ATOM 1130 C C . ASP A 1 146 ? -7.272 9.660 -19.308 1.00 53.44 146 ASP A C 1
ATOM 1132 O O . ASP A 1 146 ? -6.335 10.110 -18.628 1.00 53.44 146 ASP A O 1
ATOM 1136 N N . ARG A 1 147 ? -7.012 9.002 -20.449 1.00 54.09 147 ARG A N 1
ATOM 1137 C CA . ARG A 1 147 ? -5.651 8.701 -20.934 1.00 54.09 147 ARG A CA 1
ATOM 1138 C C . ARG A 1 147 ? -4.786 9.942 -21.195 1.00 54.09 147 ARG A C 1
ATOM 1140 O O . ARG A 1 147 ? -3.632 9.918 -20.740 1.00 54.09 147 ARG A O 1
ATOM 1147 N N . PRO A 1 148 ? -5.255 11.019 -21.860 1.00 56.72 148 PRO A N 1
ATOM 1148 C CA . PRO A 1 148 ? -4.428 12.211 -22.065 1.00 56.72 148 PRO A CA 1
ATOM 1149 C C . PRO A 1 148 ? -4.091 12.903 -20.735 1.00 56.72 148 PRO A C 1
ATOM 1151 O O . PRO A 1 148 ? -2.930 13.254 -20.498 1.00 56.72 148 PRO A O 1
ATOM 1154 N N . ALA A 1 149 ? -5.050 12.991 -19.810 1.00 58.09 149 ALA A N 1
ATOM 1155 C CA . ALA A 1 149 ? -4.843 13.556 -18.477 1.00 58.09 149 ALA A CA 1
ATOM 1156 C C . ALA A 1 149 ? -3.880 12.708 -17.623 1.00 58.09 149 ALA A C 1
ATOM 1158 O O . ALA A 1 149 ? -3.011 13.243 -16.933 1.00 58.09 149 ALA A O 1
ATOM 1159 N N . ARG A 1 150 ? -3.961 11.370 -17.677 1.00 57.97 150 ARG A N 1
ATOM 1160 C CA . ARG A 1 150 ? -3.006 10.471 -16.995 1.00 57.97 150 ARG A CA 1
ATOM 1161 C C . ARG A 1 150 ? -1.588 10.587 -17.547 1.00 57.97 150 ARG A C 1
ATOM 1163 O O . ARG A 1 150 ? -0.635 10.554 -16.763 1.00 57.97 150 ARG A O 1
ATOM 1170 N N . ARG A 1 151 ? -1.423 10.729 -18.867 1.00 61.62 151 ARG A N 1
ATOM 1171 C CA . ARG A 1 151 ? -0.101 10.934 -19.487 1.00 61.62 151 ARG A CA 1
ATOM 1172 C C . ARG A 1 151 ? 0.512 12.269 -19.065 1.00 61.62 151 ARG A C 1
ATOM 1174 O O . ARG A 1 151 ? 1.679 12.276 -18.678 1.00 61.62 151 ARG A O 1
ATOM 1181 N N . ARG A 1 152 ? -0.270 13.356 -19.045 1.00 62.53 152 ARG A N 1
ATOM 1182 C CA . ARG A 1 152 ? 0.173 14.673 -18.547 1.00 62.53 152 ARG A CA 1
ATOM 1183 C C . ARG A 1 152 ? 0.585 14.613 -17.070 1.00 62.53 152 ARG A C 1
ATOM 1185 O O . ARG A 1 152 ? 1.708 14.978 -16.744 1.00 62.53 152 ARG A O 1
ATOM 1192 N N . ARG A 1 153 ? -0.236 14.015 -16.197 1.00 64.81 153 ARG A N 1
ATOM 1193 C CA . ARG A 1 153 ? 0.079 13.831 -14.761 1.00 64.81 153 ARG A CA 1
ATOM 1194 C C . ARG A 1 153 ? 1.299 12.941 -14.496 1.00 64.81 153 ARG A C 1
ATOM 1196 O O . ARG A 1 153 ? 1.997 13.115 -13.502 1.00 64.81 153 ARG A O 1
ATOM 1203 N N . SER A 1 154 ? 1.563 11.966 -15.367 1.00 62.03 154 SER A N 1
ATOM 1204 C CA . SER A 1 154 ? 2.752 11.102 -15.262 1.00 62.03 154 SER A CA 1
ATOM 1205 C C . SER A 1 154 ? 4.035 11.813 -15.691 1.00 62.03 154 SER A C 1
ATOM 1207 O O . SER A 1 154 ? 5.116 11.437 -15.242 1.00 62.03 154 SER A O 1
ATOM 1209 N N . ARG A 1 155 ? 3.916 12.820 -16.564 1.00 64.69 155 ARG A N 1
ATOM 1210 C CA . ARG A 1 155 ? 5.024 13.652 -17.045 1.00 64.69 155 ARG A CA 1
ATOM 1211 C C . ARG A 1 155 ? 5.215 14.936 -16.245 1.00 64.69 155 ARG A C 1
ATOM 1213 O O . ARG A 1 155 ? 6.219 15.593 -16.478 1.00 64.69 155 ARG A O 1
ATOM 1220 N N . MET A 1 156 ? 4.312 15.249 -15.309 1.00 75.38 156 MET A N 1
ATOM 1221 C CA . MET A 1 156 ? 4.411 16.414 -14.426 1.00 75.38 156 MET A CA 1
ATOM 1222 C C . MET A 1 156 ? 5.834 16.517 -13.862 1.00 75.38 156 MET A C 1
ATOM 1224 O O . MET A 1 156 ? 6.335 15.595 -13.201 1.00 75.38 156 MET A O 1
ATOM 1228 N N . THR A 1 157 ? 6.510 17.598 -14.230 1.00 78.88 157 THR A N 1
ATOM 1229 C CA . THR A 1 157 ? 7.842 17.940 -13.747 1.00 78.88 157 THR A CA 1
ATOM 1230 C C . THR A 1 157 ? 7.734 18.421 -12.311 1.00 78.88 157 THR A C 1
ATOM 1232 O O . THR A 1 157 ? 6.684 18.903 -11.881 1.00 78.88 157 THR A O 1
ATOM 1235 N N . HIS A 1 158 ? 8.799 18.207 -11.545 1.00 82.25 158 HIS A N 1
ATOM 1236 C CA . HIS A 1 158 ? 8.867 18.771 -10.208 1.00 82.25 158 HIS A CA 1
ATOM 1237 C C . HIS A 1 158 ? 8.886 20.298 -10.321 1.00 82.25 158 HIS A C 1
ATOM 1239 O O . HIS A 1 158 ? 9.647 20.845 -11.115 1.00 82.25 158 HIS A O 1
ATOM 1245 N N . GLY A 1 159 ? 8.046 20.962 -9.536 1.00 86.62 159 GLY A N 1
ATOM 1246 C CA . GLY A 1 159 ? 8.031 22.409 -9.376 1.00 86.62 159 GLY A CA 1
ATOM 1247 C C . GLY A 1 159 ? 7.604 22.735 -7.952 1.00 86.62 159 GLY A C 1
ATOM 1248 O O . GLY A 1 159 ? 6.803 21.997 -7.374 1.00 86.62 159 GLY A O 1
ATOM 1249 N N . GLU A 1 160 ? 8.131 23.821 -7.396 1.00 84.25 160 GLU A N 1
ATOM 1250 C CA . GLU A 1 160 ? 7.947 24.215 -5.992 1.00 84.25 160 GLU A CA 1
ATOM 1251 C C . GLU A 1 160 ? 6.466 24.255 -5.589 1.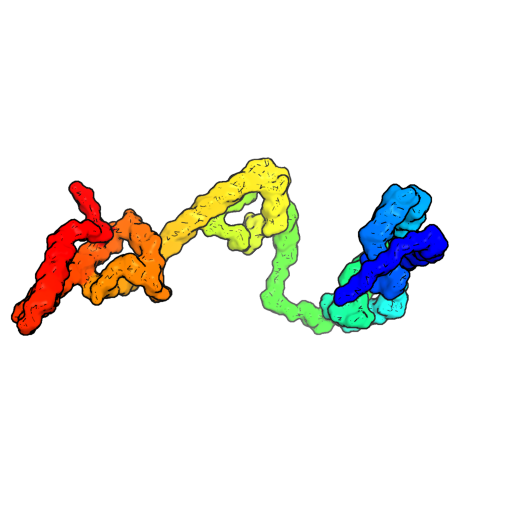00 84.25 160 GLU A C 1
ATOM 1253 O O . GLU A 1 160 ? 6.040 23.524 -4.697 1.00 84.25 160 GLU A O 1
ATOM 1258 N N . ALA A 1 161 ? 5.628 24.927 -6.384 1.00 85.00 161 ALA A N 1
ATOM 1259 C CA . ALA A 1 161 ? 4.184 24.982 -6.157 1.00 85.00 161 ALA A CA 1
ATOM 1260 C C . ALA A 1 161 ? 3.487 23.604 -6.168 1.00 85.00 161 ALA A C 1
ATOM 1262 O O . ALA A 1 161 ? 2.458 23.411 -5.518 1.00 85.00 161 ALA A O 1
ATOM 1263 N N . ALA A 1 162 ? 3.996 22.629 -6.929 1.00 87.94 162 ALA A N 1
ATOM 1264 C CA . ALA A 1 162 ? 3.444 21.275 -6.931 1.00 87.94 162 ALA A CA 1
ATOM 1265 C C . ALA A 1 162 ? 3.885 20.486 -5.690 1.00 87.94 162 ALA A C 1
ATOM 1267 O O . ALA A 1 162 ? 3.091 19.718 -5.140 1.00 87.94 162 ALA A O 1
ATOM 1268 N N . SER A 1 163 ? 5.115 20.705 -5.232 1.00 90.69 163 SER A N 1
ATOM 1269 C CA . SER A 1 163 ? 5.645 20.131 -3.998 1.00 90.69 163 SER A CA 1
ATOM 1270 C C . SER A 1 163 ? 4.921 20.662 -2.772 1.00 90.69 163 SER A C 1
ATOM 1272 O O . SER A 1 163 ? 4.440 19.857 -1.975 1.00 90.69 163 SER A O 1
ATOM 1274 N N . ASP A 1 164 ? 4.694 21.970 -2.681 1.00 91.12 164 ASP A N 1
ATOM 1275 C CA . ASP A 1 164 ? 3.940 22.577 -1.582 1.00 91.12 164 ASP A CA 1
ATOM 1276 C C . ASP A 1 164 ? 2.517 22.038 -1.500 1.00 91.12 164 ASP A C 1
ATOM 1278 O O . ASP A 1 164 ? 2.049 21.661 -0.426 1.00 91.12 164 ASP A O 1
ATOM 1282 N N . ARG A 1 165 ? 1.832 21.898 -2.643 1.00 93.69 165 ARG A N 1
ATOM 1283 C CA . ARG A 1 165 ? 0.496 21.281 -2.687 1.00 93.69 165 ARG A CA 1
ATOM 1284 C C . ARG A 1 165 ? 0.502 19.856 -2.138 1.00 93.69 165 ARG A C 1
ATOM 1286 O O . ARG A 1 165 ? -0.411 19.489 -1.395 1.00 93.69 165 ARG A O 1
ATOM 1293 N N . VAL A 1 166 ? 1.518 19.061 -2.474 1.00 94.56 166 VAL A N 1
ATOM 1294 C CA . VAL A 1 166 ? 1.676 17.699 -1.944 1.00 94.56 166 VAL A CA 1
ATOM 1295 C C . VAL A 1 166 ? 1.926 17.736 -0.436 1.00 94.56 166 VAL A C 1
ATOM 1297 O O . VAL A 1 166 ? 1.222 17.051 0.307 1.00 94.56 166 VAL A O 1
ATOM 1300 N N . ILE A 1 167 ? 2.884 18.540 0.028 1.00 95.81 167 ILE A N 1
ATOM 1301 C CA . ILE A 1 167 ? 3.267 18.629 1.442 1.00 95.81 167 ILE A CA 1
ATOM 1302 C C . ILE A 1 167 ? 2.103 19.134 2.301 1.00 95.81 167 ILE A C 1
ATOM 1304 O O . ILE A 1 167 ? 1.746 18.488 3.288 1.00 95.81 167 ILE A O 1
ATOM 1308 N N . LEU A 1 168 ? 1.439 20.218 1.900 1.00 93.12 168 LEU A N 1
ATOM 1309 C CA . LEU A 1 168 ? 0.291 20.776 2.617 1.00 93.12 168 LEU A CA 1
ATOM 1310 C C . LEU A 1 168 ? -0.866 19.781 2.701 1.00 93.12 168 LEU A C 1
ATOM 1312 O O . LEU A 1 168 ? -1.481 19.631 3.758 1.00 93.12 168 LEU A O 1
ATOM 1316 N N . ALA A 1 169 ? -1.163 19.064 1.616 1.00 91.00 169 ALA A N 1
ATOM 1317 C CA . ALA A 1 169 ? -2.223 18.067 1.642 1.00 91.00 169 ALA A CA 1
ATOM 1318 C C . ALA A 1 169 ? -1.883 16.885 2.567 1.00 91.00 169 ALA A C 1
ATOM 1320 O O . ALA A 1 169 ? -2.756 16.396 3.286 1.00 91.00 169 ALA A O 1
ATOM 1321 N N . LEU A 1 170 ? -0.616 16.461 2.605 1.00 95.00 170 LEU A N 1
ATOM 1322 C CA . LEU A 1 170 ? -0.138 15.436 3.533 1.00 95.00 170 LEU A CA 1
ATOM 1323 C C . LEU A 1 170 ? -0.240 15.880 4.996 1.00 95.00 170 LEU A C 1
ATOM 1325 O O . LEU A 1 170 ? -0.755 15.117 5.814 1.00 95.00 170 LEU A O 1
ATOM 1329 N N . ILE A 1 171 ? 0.175 17.110 5.319 1.00 89.19 171 ILE A N 1
ATOM 1330 C CA . ILE A 1 171 ? 0.061 17.688 6.671 1.00 89.19 171 ILE A CA 1
ATOM 1331 C C . ILE A 1 171 ? -1.404 17.725 7.119 1.00 89.19 171 ILE A C 1
ATOM 1333 O O . ILE A 1 171 ? -1.712 17.356 8.252 1.00 89.19 171 ILE A O 1
ATOM 1337 N N . ARG A 1 172 ? -2.322 18.081 6.211 1.00 83.19 172 ARG A N 1
ATOM 1338 C CA . ARG A 1 172 ? -3.777 18.087 6.453 1.00 83.19 172 ARG A CA 1
ATOM 1339 C C . ARG A 1 172 ? -4.392 16.695 6.610 1.00 83.19 172 ARG A C 1
ATOM 1341 O O . ARG A 1 172 ? -5.584 16.580 6.871 1.00 83.19 172 ARG A O 1
ATOM 1348 N N . GLY A 1 173 ? -3.602 15.634 6.479 1.00 83.94 173 GLY A N 1
ATOM 1349 C CA . GLY A 1 173 ? -4.065 14.275 6.708 1.00 83.94 173 G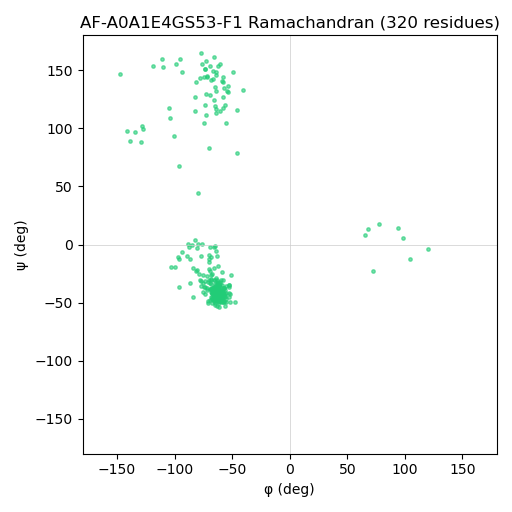LY A CA 1
ATOM 1350 C C . GLY A 1 173 ? -4.529 13.548 5.453 1.00 83.94 173 GLY A C 1
ATOM 1351 O O . GLY A 1 173 ? -5.102 12.470 5.595 1.00 83.94 173 GLY A O 1
ATOM 1352 N N . ALA A 1 174 ? -4.227 14.032 4.247 1.00 87.62 174 ALA A N 1
ATOM 1353 C CA . ALA A 1 174 ? -4.354 13.196 3.057 1.00 87.62 174 ALA A CA 1
ATOM 1354 C C . ALA A 1 174 ? -3.327 12.050 3.090 1.00 87.62 174 ALA A C 1
ATOM 1356 O O . ALA A 1 174 ? -2.232 12.153 3.658 1.00 87.62 174 ALA A O 1
ATOM 1357 N N . THR A 1 175 ? -3.681 10.923 2.489 1.00 91.50 175 THR A N 1
ATOM 1358 C CA . THR A 1 175 ? -2.775 9.799 2.251 1.00 91.50 175 THR A CA 1
ATOM 1359 C C . THR A 1 175 ? -2.187 9.870 0.844 1.00 91.50 175 THR A C 1
ATOM 1361 O O . THR A 1 175 ? -2.739 10.502 -0.057 1.00 91.50 175 THR A O 1
ATOM 1364 N N . LEU A 1 176 ? -1.062 9.186 0.621 1.00 91.88 176 LEU A N 1
ATOM 1365 C CA . LEU A 1 176 ? -0.467 9.106 -0.716 1.00 91.88 176 LEU A CA 1
ATOM 1366 C C . LEU A 1 176 ? -1.435 8.520 -1.764 1.00 91.88 176 LEU A C 1
ATOM 1368 O O . LEU A 1 176 ? -1.529 9.098 -2.846 1.00 91.88 176 LEU A O 1
ATOM 1372 N N . PRO A 1 177 ? -2.191 7.435 -1.489 1.00 88.56 177 PRO A N 1
ATOM 1373 C CA . PRO A 1 177 ? -3.201 6.953 -2.428 1.00 88.56 177 PRO A CA 1
ATOM 1374 C C . PRO A 1 177 ? -4.277 7.996 -2.751 1.00 88.56 177 PRO A C 1
ATOM 1376 O O . PRO A 1 177 ? -4.573 8.194 -3.927 1.00 88.56 177 PRO A O 1
ATOM 1379 N N . GLU A 1 178 ? -4.824 8.692 -1.749 1.00 85.88 178 GLU A N 1
ATOM 1380 C CA . GLU A 1 178 ? -5.836 9.744 -1.947 1.00 85.88 178 GLU A CA 1
ATOM 1381 C C . GLU A 1 178 ? -5.299 10.902 -2.785 1.00 85.88 178 GLU A C 1
ATOM 1383 O O . GLU A 1 178 ? -5.964 11.337 -3.722 1.00 85.88 178 GLU A O 1
ATOM 1388 N N . LEU A 1 179 ? -4.070 11.346 -2.511 1.00 90.12 179 LEU A N 1
ATOM 1389 C CA . LEU A 1 179 ? -3.415 12.393 -3.292 1.00 90.12 179 LEU A CA 1
ATOM 1390 C C . LEU A 1 179 ? -3.334 12.019 -4.763 1.00 90.12 179 LEU A C 1
ATOM 1392 O O . LEU A 1 179 ? -3.754 12.788 -5.616 1.00 90.12 179 LEU A O 1
ATOM 1396 N N . THR A 1 180 ? -2.877 10.804 -5.064 1.00 86.56 180 THR A N 1
ATOM 1397 C CA . THR A 1 180 ? -2.694 10.360 -6.453 1.00 86.56 180 THR A CA 1
ATOM 1398 C C . THR A 1 180 ? -3.994 10.161 -7.235 1.00 86.56 180 THR A C 1
ATOM 1400 O O . THR A 1 180 ? -3.943 9.979 -8.452 1.00 86.56 180 THR A O 1
ATOM 1403 N N . ARG A 1 181 ? -5.156 10.186 -6.566 1.00 82.75 181 ARG A N 1
ATOM 1404 C CA . ARG A 1 181 ? -6.470 10.164 -7.225 1.00 82.75 181 ARG A CA 1
ATOM 1405 C C . ARG A 1 181 ? -6.891 11.545 -7.721 1.00 82.75 181 ARG A C 1
ATOM 1407 O O . ARG A 1 181 ? -7.692 11.618 -8.649 1.00 82.75 181 ARG A O 1
ATOM 1414 N N . ARG A 1 182 ? -6.353 12.624 -7.148 1.00 82.94 182 ARG A N 1
ATOM 1415 C CA . ARG A 1 182 ? -6.740 13.986 -7.516 1.00 82.94 182 ARG A CA 1
ATOM 1416 C C . ARG A 1 182 ? -6.150 14.396 -8.878 1.00 82.94 182 ARG A C 1
ATOM 1418 O O . ARG A 1 182 ? -5.034 13.988 -9.217 1.00 82.94 182 ARG A O 1
ATOM 1425 N N . PRO A 1 183 ? -6.880 15.179 -9.691 1.00 77.06 183 PRO A N 1
ATOM 1426 C CA . PRO A 1 183 ? -6.427 15.592 -11.022 1.00 77.06 183 PRO A CA 1
ATOM 1427 C C . PRO A 1 183 ? -5.287 16.624 -10.988 1.00 77.06 183 PRO A C 1
ATOM 1429 O O . PRO A 1 183 ? -4.469 16.645 -11.903 1.00 77.06 183 PRO A O 1
ATOM 1432 N N . ASP A 1 184 ? -5.194 17.419 -9.921 1.00 82.44 184 ASP A N 1
ATOM 1433 C CA . ASP A 1 184 ? -4.179 18.456 -9.688 1.00 82.44 184 ASP A CA 1
ATOM 1434 C C . ASP A 1 184 ? -2.875 17.923 -9.063 1.00 82.44 184 ASP A C 1
ATOM 1436 O O . ASP A 1 184 ? -1.936 18.683 -8.827 1.00 82.44 184 ASP A O 1
ATOM 1440 N N . MET A 1 185 ? -2.808 16.617 -8.794 1.00 89.31 185 MET A N 1
ATOM 1441 C CA . MET A 1 185 ? -1.722 15.982 -8.049 1.00 89.31 185 MET A CA 1
ATOM 1442 C C . MET A 1 185 ? -0.846 15.087 -8.936 1.00 89.31 185 MET A C 1
ATOM 1444 O O . MET A 1 185 ? -1.317 14.518 -9.931 1.00 89.31 185 MET A O 1
ATOM 1448 N N . PRO A 1 186 ? 0.438 14.905 -8.574 1.00 89.81 186 PRO A N 1
ATOM 1449 C CA . PRO A 1 186 ? 1.313 13.990 -9.287 1.00 89.81 186 PRO A CA 1
ATOM 1450 C C . PRO A 1 186 ? 0.820 12.546 -9.154 1.00 89.81 186 PRO A C 1
ATOM 1452 O O . PRO A 1 186 ? 0.283 12.117 -8.131 1.00 89.81 186 PRO A O 1
ATOM 1455 N N . THR A 1 187 ? 1.065 11.747 -10.191 1.00 89.25 187 THR A N 1
ATOM 1456 C CA . THR A 1 187 ? 0.860 10.294 -10.094 1.00 89.25 187 THR A CA 1
ATOM 1457 C C . THR A 1 187 ? 1.834 9.661 -9.100 1.00 89.25 187 THR A C 1
ATOM 1459 O O . THR A 1 187 ? 2.909 10.198 -8.836 1.00 89.25 187 THR A O 1
ATOM 1462 N N . MET A 1 188 ? 1.532 8.445 -8.630 1.00 91.75 188 MET A N 1
ATOM 1463 C CA . MET A 1 188 ? 2.446 7.690 -7.760 1.00 91.75 188 MET A CA 1
ATOM 1464 C C . MET A 1 188 ? 3.841 7.510 -8.386 1.00 91.75 188 MET A C 1
ATOM 1466 O O . MET A 1 188 ? 4.849 7.545 -7.683 1.00 91.75 188 MET A O 1
ATOM 1470 N N . LYS A 1 189 ? 3.910 7.341 -9.714 1.00 88.81 189 LYS A N 1
ATOM 1471 C CA . LYS A 1 189 ? 5.177 7.223 -10.449 1.00 88.81 189 LYS A CA 1
ATOM 1472 C C . LYS A 1 189 ? 5.966 8.535 -10.419 1.00 88.81 189 LYS A C 1
ATOM 1474 O O . LYS A 1 189 ? 7.156 8.504 -10.123 1.00 88.81 189 LYS A O 1
ATOM 1479 N N . ALA A 1 190 ? 5.305 9.665 -10.682 1.00 90.38 190 ALA A N 1
ATOM 1480 C CA . ALA A 1 190 ? 5.926 10.987 -10.614 1.00 90.38 190 ALA A CA 1
ATOM 1481 C C . ALA A 1 190 ? 6.403 11.311 -9.189 1.00 90.38 190 ALA A C 1
ATOM 1483 O O . ALA A 1 190 ? 7.541 11.727 -9.008 1.00 90.38 190 ALA A O 1
ATOM 1484 N N . LEU A 1 191 ? 5.599 11.005 -8.168 1.00 92.50 191 LEU A N 1
ATOM 1485 C CA . LEU A 1 191 ? 5.967 11.253 -6.777 1.00 92.50 191 LEU A CA 1
ATOM 1486 C C . LEU A 1 191 ? 7.168 10.408 -6.320 1.00 92.50 191 LEU A C 1
ATOM 1488 O O . LEU A 1 191 ? 8.067 10.920 -5.659 1.00 92.50 191 LEU A O 1
ATOM 1492 N N . ARG A 1 192 ? 7.221 9.120 -6.689 1.00 92.88 192 ARG A N 1
ATOM 1493 C CA . ARG A 1 192 ? 8.391 8.259 -6.419 1.00 92.88 192 ARG A CA 1
ATOM 1494 C C . ARG A 1 192 ? 9.650 8.767 -7.111 1.00 92.88 192 ARG A C 1
ATOM 1496 O O . ARG A 1 192 ? 10.732 8.639 -6.554 1.00 92.88 192 ARG A O 1
ATOM 1503 N N . ARG A 1 193 ? 9.506 9.316 -8.318 1.00 92.94 193 ARG A N 1
ATOM 1504 C CA . ARG A 1 193 ? 10.603 9.959 -9.038 1.00 92.94 193 ARG A CA 1
ATOM 1505 C C . ARG A 1 193 ? 11.113 11.178 -8.263 1.00 92.94 193 ARG A C 1
ATOM 1507 O O . ARG A 1 193 ? 12.286 11.202 -7.919 1.00 92.94 193 ARG A O 1
ATOM 1514 N N . TRP A 1 194 ? 10.228 12.104 -7.888 1.00 94.12 194 TRP A N 1
ATOM 1515 C CA . TRP A 1 194 ? 10.598 13.315 -7.140 1.00 94.12 194 TRP A CA 1
ATOM 1516 C C . TRP A 1 194 ? 11.275 13.000 -5.807 1.00 94.12 194 TRP A C 1
ATOM 1518 O O . TRP A 1 194 ? 12.298 13.585 -5.495 1.00 94.12 194 TRP A O 1
ATOM 1528 N N . ARG A 1 195 ? 10.778 12.011 -5.054 1.00 94.94 195 ARG A N 1
ATOM 1529 C CA . ARG A 1 195 ? 11.400 11.581 -3.787 1.00 94.94 195 ARG A CA 1
ATOM 1530 C C . ARG A 1 195 ? 12.820 11.020 -3.939 1.00 94.94 195 ARG A C 1
ATOM 1532 O O . ARG A 1 195 ? 13.516 10.909 -2.942 1.00 94.94 195 ARG A O 1
ATOM 1539 N N . ARG A 1 196 ? 13.234 10.609 -5.141 1.00 94.44 196 ARG A N 1
ATOM 1540 C CA . ARG A 1 196 ? 14.607 10.143 -5.400 1.00 94.44 196 ARG A CA 1
ATOM 1541 C C . ARG A 1 196 ? 15.501 11.239 -5.966 1.00 94.44 196 ARG A C 1
ATOM 1543 O O . ARG A 1 196 ? 16.684 11.241 -5.675 1.00 94.44 196 ARG A O 1
ATOM 1550 N N . GLU A 1 197 ? 14.940 12.095 -6.816 1.00 92.06 197 GLU A N 1
ATOM 1551 C CA . GLU A 1 197 ? 15.706 13.031 -7.649 1.00 92.06 197 GLU A CA 1
ATOM 1552 C C . GLU A 1 197 ? 15.757 14.453 -7.077 1.00 92.06 197 GLU A C 1
ATOM 1554 O O . GLU A 1 197 ? 16.624 15.223 -7.466 1.00 92.06 197 GLU A O 1
ATOM 1559 N N . VAL A 1 198 ? 14.846 14.813 -6.168 1.00 93.00 198 VAL A N 1
ATOM 1560 C CA . VAL A 1 198 ? 14.782 16.152 -5.572 1.00 93.00 198 VAL A CA 1
ATOM 1561 C C . VAL A 1 198 ? 15.316 16.092 -4.150 1.00 93.00 198 VAL A C 1
ATOM 1563 O O . VAL A 1 198 ? 14.747 15.416 -3.285 1.00 93.00 198 VAL A O 1
ATOM 1566 N N . GLU A 1 199 ? 16.401 16.821 -3.914 1.00 93.62 199 GLU A N 1
ATOM 1567 C CA . GLU A 1 199 ? 17.026 16.941 -2.603 1.00 93.62 199 GLU A CA 1
ATOM 1568 C C . GLU A 1 199 ? 16.040 17.493 -1.558 1.00 93.62 199 GLU A C 1
ATOM 1570 O O . GLU A 1 199 ? 15.201 18.344 -1.847 1.00 93.62 199 GLU A O 1
ATOM 1575 N N . GLY A 1 200 ? 16.071 16.945 -0.340 1.00 91.19 200 GLY A N 1
ATOM 1576 C CA . GLY A 1 200 ? 15.207 17.365 0.774 1.00 91.19 200 GLY A CA 1
ATOM 1577 C C . GLY A 1 200 ? 13.724 16.970 0.666 1.00 91.19 200 GLY A C 1
ATOM 1578 O O . GLY A 1 200 ? 13.054 16.808 1.691 1.00 91.19 200 GLY A O 1
ATOM 1579 N N . PHE A 1 201 ? 13.200 16.719 -0.538 1.00 95.06 201 PHE A N 1
ATOM 1580 C CA . PHE A 1 201 ? 11.773 16.459 -0.751 1.00 95.06 201 PHE A CA 1
ATOM 1581 C C . PHE A 1 201 ? 11.283 15.175 -0.067 1.00 95.06 201 PHE A C 1
ATOM 1583 O O . PHE A 1 201 ? 10.194 15.141 0.509 1.00 95.06 201 PHE A O 1
ATOM 1590 N N . ASP A 1 202 ? 12.083 14.105 -0.072 1.00 95.94 202 ASP A N 1
ATOM 1591 C CA . ASP A 1 202 ? 11.720 12.866 0.624 1.00 95.94 202 ASP A CA 1
ATOM 1592 C C . ASP A 1 202 ? 11.610 13.056 2.143 1.00 95.94 202 ASP A C 1
ATOM 1594 O O . ASP A 1 202 ? 10.677 12.542 2.768 1.00 95.94 202 ASP A O 1
ATOM 1598 N N . GLY A 1 203 ? 12.523 13.839 2.724 1.00 96.19 203 GLY A N 1
ATOM 1599 C CA . GLY A 1 203 ? 12.484 14.221 4.134 1.00 96.19 203 GLY A CA 1
ATOM 1600 C C . GLY A 1 203 ? 11.212 14.999 4.465 1.00 96.19 203 GLY A C 1
ATOM 1601 O O . GLY A 1 203 ? 10.478 14.619 5.382 1.00 96.19 203 GLY A O 1
ATOM 1602 N N . ALA A 1 204 ? 10.884 16.008 3.652 1.00 95.75 204 ALA A N 1
ATOM 1603 C CA . ALA A 1 204 ? 9.659 16.792 3.790 1.00 95.75 204 ALA A CA 1
ATOM 1604 C C . ALA A 1 204 ? 8.395 15.915 3.706 1.00 95.75 204 ALA A C 1
ATOM 1606 O O . ALA A 1 204 ? 7.507 16.018 4.555 1.00 95.75 204 ALA A O 1
ATOM 1607 N N . VAL A 1 205 ? 8.324 14.982 2.748 1.00 96.19 205 VAL A N 1
ATOM 1608 C CA . VAL A 1 205 ? 7.195 14.044 2.611 1.00 96.19 205 VAL A CA 1
ATOM 1609 C C . VAL A 1 205 ? 7.058 13.142 3.841 1.00 96.19 205 VAL A C 1
ATOM 1611 O O . VAL A 1 205 ? 5.940 12.909 4.308 1.00 96.19 205 VAL A O 1
ATOM 1614 N N . ARG A 1 206 ? 8.166 12.625 4.390 1.00 96.62 206 ARG A N 1
ATOM 1615 C CA . ARG A 1 206 ? 8.146 11.786 5.604 1.00 96.62 206 ARG A CA 1
ATOM 1616 C C . ARG A 1 206 ? 7.635 12.566 6.816 1.00 96.62 206 ARG A C 1
ATOM 1618 O O . ARG A 1 206 ? 6.762 12.061 7.525 1.00 96.62 206 ARG A O 1
ATOM 1625 N N . LEU A 1 207 ? 8.119 13.793 7.017 1.00 95.50 207 LEU A N 1
ATOM 1626 C CA . LEU A 1 207 ? 7.655 14.680 8.088 1.00 95.50 207 LEU A CA 1
ATOM 1627 C C . LEU A 1 207 ? 6.163 15.002 7.934 1.00 95.50 207 LEU A C 1
ATOM 1629 O O . LEU A 1 207 ? 5.382 14.800 8.866 1.00 95.50 207 LEU A O 1
ATOM 1633 N N . ALA A 1 208 ? 5.735 15.395 6.735 1.00 94.50 208 ALA A N 1
ATOM 1634 C CA . ALA A 1 208 ? 4.339 15.696 6.434 1.00 94.50 208 ALA A CA 1
ATOM 1635 C C . ALA A 1 208 ? 3.411 14.495 6.687 1.00 94.50 208 ALA A C 1
ATOM 1637 O O . ALA A 1 208 ? 2.344 14.642 7.285 1.00 94.50 208 ALA A O 1
ATOM 1638 N N . LEU A 1 209 ? 3.831 13.282 6.308 1.00 92.25 209 LEU A N 1
ATOM 1639 C CA . LEU A 1 209 ? 3.089 12.049 6.588 1.00 92.25 209 LEU A CA 1
ATOM 1640 C C . LEU A 1 209 ? 2.947 11.772 8.087 1.00 92.25 209 LEU A C 1
ATOM 1642 O O . LEU A 1 209 ? 1.891 11.294 8.513 1.00 92.25 209 LEU A O 1
ATOM 1646 N N . ALA A 1 210 ? 3.981 12.050 8.884 1.00 87.19 210 ALA A N 1
ATOM 1647 C CA . ALA A 1 210 ? 3.922 11.904 10.335 1.00 87.19 210 ALA A CA 1
ATOM 1648 C C . ALA A 1 210 ? 2.908 12.884 10.954 1.00 87.19 210 ALA A C 1
ATOM 1650 O O . ALA A 1 210 ? 2.073 12.467 11.760 1.00 87.19 210 ALA A O 1
ATOM 1651 N N . HIS A 1 211 ? 2.902 14.147 10.516 1.00 85.62 211 HIS A N 1
ATOM 1652 C CA . HIS A 1 211 ? 1.895 15.135 10.925 1.00 85.62 211 HIS A CA 1
ATOM 1653 C C . HIS A 1 211 ? 0.476 14.725 10.511 1.00 85.62 211 HIS A C 1
ATOM 1655 O O . HIS A 1 211 ? -0.421 14.672 11.355 1.00 85.62 211 HIS A O 1
ATOM 1661 N N . GLY A 1 212 ? 0.282 14.319 9.255 1.00 83.69 212 GLY A N 1
ATOM 1662 C CA . GLY A 1 212 ? -1.017 13.876 8.751 1.00 83.69 212 GLY A CA 1
ATOM 1663 C C . GLY A 1 212 ? -1.582 12.653 9.479 1.00 83.69 212 GLY A C 1
ATOM 1664 O O . GLY A 1 212 ? -2.792 12.554 9.683 1.00 83.69 212 GLY A O 1
ATOM 1665 N N . ARG A 1 213 ? -0.728 11.717 9.928 1.00 83.06 213 ARG A N 1
ATOM 1666 C CA . ARG A 1 213 ? -1.156 10.581 10.772 1.00 83.06 213 ARG A CA 1
ATOM 1667 C C . ARG A 1 213 ? -1.748 11.053 12.099 1.00 83.06 213 ARG A C 1
ATOM 1669 O O . ARG A 1 213 ? -2.793 10.539 12.493 1.00 83.06 213 ARG A O 1
ATOM 1676 N N . ARG A 1 214 ? -1.123 12.036 12.757 1.00 76.56 214 ARG A N 1
ATOM 1677 C CA . ARG A 1 214 ? -1.638 12.619 14.008 1.00 76.56 214 ARG A CA 1
ATOM 1678 C C . ARG A 1 214 ? -2.960 13.352 13.778 1.00 76.56 214 ARG A C 1
ATOM 1680 O O . ARG A 1 214 ? -3.901 13.126 14.530 1.00 76.56 214 ARG A O 1
ATOM 1687 N N . ALA A 1 215 ? -3.063 14.138 12.704 1.00 70.81 215 ALA A N 1
ATOM 1688 C CA . ALA A 1 215 ? -4.293 14.844 12.338 1.00 70.81 215 ALA A CA 1
ATOM 1689 C C . ALA A 1 215 ? -5.474 13.881 12.106 1.00 70.81 215 ALA A C 1
ATOM 1691 O O . ALA A 1 215 ? -6.548 14.075 12.675 1.00 70.81 215 ALA A O 1
ATOM 1692 N N . ARG A 1 216 ? -5.265 12.786 11.358 1.00 77.88 216 ARG A N 1
ATOM 1693 C CA . ARG A 1 216 ? -6.282 11.731 11.176 1.00 77.88 216 ARG A CA 1
ATOM 1694 C C . ARG A 1 216 ? -6.640 11.027 12.483 1.00 77.88 216 ARG A C 1
ATOM 1696 O O . ARG A 1 216 ? -7.809 10.734 12.709 1.00 77.88 216 ARG A O 1
ATOM 1703 N N . GLY A 1 217 ? -5.652 10.766 13.341 1.00 68.25 217 GLY A N 1
ATOM 1704 C CA . GLY A 1 217 ? -5.878 10.204 14.674 1.00 68.25 217 GLY A CA 1
ATOM 1705 C C . GLY A 1 217 ? -6.780 11.099 15.526 1.00 68.25 217 GLY A C 1
ATOM 1706 O O . GLY A 1 217 ? -7.756 10.614 16.090 1.00 68.25 217 GLY A O 1
ATOM 1707 N N . ALA A 1 218 ? -6.516 12.406 15.543 1.00 64.12 218 ALA A N 1
ATOM 1708 C CA . ALA A 1 218 ? -7.330 13.390 16.252 1.00 64.12 218 ALA A CA 1
ATOM 1709 C C . ALA A 1 218 ? -8.742 13.522 15.656 1.00 64.12 218 ALA A C 1
ATOM 1711 O O . ALA A 1 218 ? -9.720 13.529 16.398 1.00 64.12 218 ALA A O 1
ATOM 1712 N N . ALA A 1 219 ? -8.874 13.571 14.327 1.00 61.69 219 ALA A N 1
ATOM 1713 C CA . ALA A 1 219 ? -10.172 13.628 13.654 1.00 61.69 219 ALA A CA 1
ATOM 1714 C C . ALA A 1 219 ? -11.013 12.368 13.915 1.00 61.69 219 ALA A C 1
ATOM 1716 O O . ALA A 1 219 ? -12.190 12.475 14.248 1.00 61.69 219 ALA A O 1
ATOM 1717 N N . ARG A 1 220 ? -10.403 11.175 13.853 1.00 65.56 220 ARG A N 1
ATOM 1718 C CA . ARG A 1 220 ? -11.065 9.905 14.186 1.00 65.56 220 ARG A CA 1
ATOM 1719 C C . ARG A 1 220 ? -11.447 9.837 15.661 1.00 65.56 220 ARG A C 1
ATOM 1721 O O . ARG A 1 220 ? -12.534 9.368 15.967 1.00 65.56 220 ARG A O 1
ATOM 1728 N N . ALA A 1 221 ? -10.586 10.314 16.561 1.00 60.12 221 ALA A N 1
ATOM 1729 C CA . ALA A 1 221 ? -10.895 10.383 17.985 1.00 60.12 221 ALA A CA 1
ATOM 1730 C C . ALA A 1 221 ? -12.097 11.303 18.256 1.00 60.12 221 ALA A C 1
ATOM 1732 O O . ALA A 1 221 ? -12.987 10.906 18.998 1.00 60.12 221 ALA A O 1
ATOM 1733 N N . ARG A 1 222 ? -12.167 12.470 17.602 1.00 56.47 222 ARG A N 1
ATOM 1734 C CA . ARG A 1 222 ? -13.300 13.407 17.708 1.00 56.47 222 ARG A CA 1
ATOM 1735 C C . ARG A 1 222 ? -14.588 12.835 17.116 1.00 56.47 222 ARG A C 1
ATOM 1737 O O . ARG A 1 222 ? -15.621 12.885 17.766 1.00 56.47 222 ARG A O 1
ATOM 1744 N N . ALA A 1 223 ? -14.521 12.252 15.919 1.00 59.69 223 ALA A N 1
ATOM 1745 C CA . ALA A 1 223 ? -15.682 11.657 15.252 1.00 59.69 223 ALA A CA 1
ATOM 1746 C C . ALA A 1 223 ? -16.228 10.424 15.995 1.00 59.69 223 ALA A C 1
ATOM 1748 O O . ALA A 1 223 ? -17.426 10.161 15.963 1.00 59.69 223 ALA A O 1
ATOM 1749 N N . ALA A 1 224 ? -15.362 9.674 16.683 1.00 68.00 224 ALA A N 1
ATOM 1750 C CA . ALA A 1 224 ? -15.765 8.513 17.465 1.00 68.00 224 ALA A CA 1
ATOM 1751 C C . ALA A 1 224 ? -16.337 8.880 18.853 1.00 68.00 224 ALA A C 1
ATOM 1753 O O . ALA A 1 224 ? -17.132 8.102 19.376 1.00 68.00 224 ALA A O 1
ATOM 1754 N N . CYS A 1 225 ? -16.033 10.062 19.415 1.00 78.56 225 CYS A N 1
ATOM 1755 C CA . CYS A 1 225 ? -16.636 10.566 20.663 1.00 78.56 225 CYS A CA 1
ATOM 1756 C C . CYS A 1 225 ? -18.036 11.171 20.421 1.00 78.56 225 CYS A C 1
ATOM 1758 O O . CYS A 1 225 ? -18.357 12.264 20.885 1.00 78.56 225 CYS A O 1
ATOM 1760 N N . SER A 1 226 ? -18.864 10.484 19.634 1.00 82.81 226 SER A N 1
ATOM 1761 C CA . SER A 1 226 ? -20.224 10.933 19.321 1.00 82.81 226 SER A CA 1
ATOM 1762 C C . SER A 1 226 ? -21.141 10.855 20.553 1.00 82.81 226 SER A C 1
ATOM 1764 O O . SER A 1 226 ? -20.932 9.977 21.395 1.00 82.81 226 SER A O 1
ATOM 1766 N N . PRO A 1 227 ? -22.205 11.679 20.648 1.00 84.00 227 PRO A N 1
ATOM 1767 C CA . PRO A 1 227 ? -23.143 11.643 21.776 1.00 84.00 227 PRO A CA 1
ATOM 1768 C C . PRO A 1 227 ? -23.720 10.250 22.063 1.00 84.00 227 PRO A C 1
ATOM 1770 O O . PRO A 1 227 ? -23.856 9.862 23.220 1.00 84.00 227 PRO A O 1
ATOM 1773 N N . ARG A 1 228 ? -23.989 9.460 21.013 1.00 82.75 228 ARG A N 1
ATOM 1774 C CA . ARG A 1 228 ? -24.460 8.073 21.137 1.00 82.75 228 ARG A CA 1
ATOM 1775 C C . ARG A 1 228 ? -23.444 7.187 21.859 1.00 82.75 228 ARG A C 1
ATOM 1777 O O . ARG A 1 228 ? -23.793 6.510 22.817 1.00 82.75 228 ARG A O 1
ATOM 1784 N N . VAL A 1 229 ? -22.185 7.224 21.426 1.00 86.25 229 VAL A N 1
ATOM 1785 C CA . VAL A 1 229 ? -21.117 6.416 22.034 1.00 86.25 229 VAL A CA 1
ATOM 1786 C C . VAL A 1 229 ? -20.844 6.870 23.468 1.00 86.25 229 VAL A C 1
ATOM 1788 O O . VAL A 1 229 ? -20.611 6.038 24.340 1.00 86.25 229 VAL A O 1
ATOM 1791 N N . VAL A 1 230 ? -20.927 8.176 23.742 1.00 91.06 230 VAL A N 1
ATOM 1792 C CA . VAL A 1 230 ? -20.844 8.703 25.111 1.00 91.06 230 VAL A CA 1
ATOM 1793 C C . VAL A 1 230 ? -21.959 8.126 25.986 1.00 91.06 230 VAL A C 1
ATOM 1795 O O . VAL A 1 230 ? -21.668 7.646 27.079 1.00 91.06 230 VAL A O 1
ATOM 1798 N N . ALA A 1 231 ? -23.205 8.113 25.505 1.00 89.44 231 ALA A N 1
ATOM 1799 C CA . ALA A 1 231 ? -24.335 7.541 26.236 1.00 89.44 231 ALA A CA 1
ATOM 1800 C C . ALA A 1 231 ? -24.156 6.036 26.508 1.00 89.44 231 ALA A C 1
ATOM 1802 O O . ALA A 1 231 ? -24.424 5.577 27.618 1.00 89.44 231 ALA A O 1
ATOM 1803 N N . ASP A 1 232 ? -23.649 5.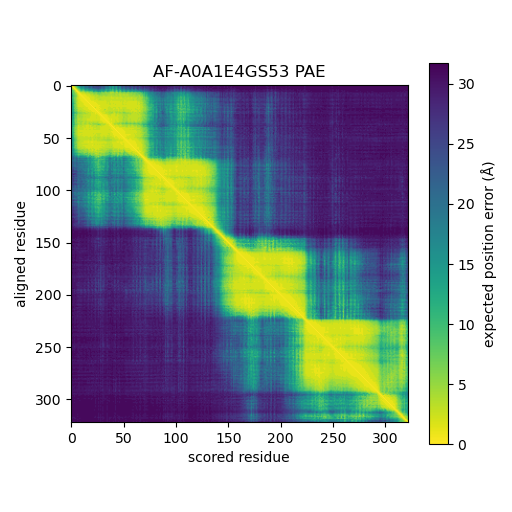275 25.537 1.00 89.12 232 ASP A N 1
ATOM 1804 C CA . ASP A 1 232 ? -23.393 3.839 25.692 1.00 89.12 232 ASP A CA 1
ATOM 1805 C C . ASP A 1 232 ? -22.269 3.555 26.701 1.00 89.12 232 ASP A C 1
ATOM 1807 O O . ASP A 1 232 ? -22.401 2.665 27.544 1.00 89.12 232 ASP A O 1
ATOM 1811 N N . VAL A 1 233 ? -21.198 4.356 26.687 1.00 91.88 233 VAL A N 1
ATOM 1812 C CA . VAL A 1 233 ? -20.121 4.283 27.687 1.00 91.88 233 VAL A CA 1
ATOM 1813 C C . VAL A 1 233 ? -20.642 4.630 29.083 1.00 91.88 233 VAL A C 1
ATOM 1815 O O . VAL A 1 233 ? -20.358 3.900 30.031 1.00 91.88 233 VAL A O 1
ATOM 1818 N N . VAL A 1 234 ? -21.411 5.714 29.224 1.00 94.56 234 VAL A N 1
ATOM 1819 C CA . VAL A 1 234 ? -21.998 6.145 30.507 1.00 94.56 234 VAL A CA 1
ATOM 1820 C C . VAL A 1 234 ? -22.904 5.064 31.083 1.00 94.56 234 VAL A C 1
ATOM 1822 O O . VAL A 1 234 ? -22.742 4.698 32.245 1.00 94.56 234 VAL A O 1
ATOM 1825 N N . ARG A 1 235 ? -23.808 4.513 30.268 1.00 92.62 235 ARG A N 1
ATOM 1826 C CA . ARG A 1 235 ? -24.716 3.432 30.667 1.00 92.62 235 ARG A CA 1
ATOM 1827 C C . ARG A 1 235 ? -23.948 2.219 31.172 1.00 92.62 235 ARG A C 1
ATOM 1829 O O . ARG A 1 235 ? -24.174 1.768 32.285 1.00 92.62 235 ARG A O 1
ATOM 1836 N N . ALA A 1 236 ? -22.954 1.771 30.411 1.00 91.62 236 ALA A N 1
ATOM 1837 C CA . ALA A 1 236 ? -22.172 0.612 30.804 1.00 91.62 236 ALA A CA 1
ATOM 1838 C C . ALA A 1 236 ? -21.358 0.852 32.092 1.00 91.62 236 ALA A C 1
ATOM 1840 O O . ALA A 1 236 ? -21.133 -0.086 32.855 1.00 91.62 236 ALA A O 1
ATOM 1841 N N . ILE A 1 237 ? -20.925 2.091 32.366 1.00 93.81 237 ILE A N 1
ATOM 1842 C CA . ILE A 1 237 ? -20.311 2.446 33.655 1.00 93.81 237 ILE A CA 1
ATOM 1843 C C . ILE A 1 237 ? -21.334 2.339 34.790 1.00 93.81 237 ILE A C 1
ATOM 1845 O O . ILE A 1 237 ? -21.012 1.729 35.806 1.00 93.81 237 ILE A O 1
ATOM 1849 N N . LEU A 1 238 ? -22.550 2.873 34.626 1.00 90.38 238 LEU A N 1
ATOM 1850 C CA . LEU A 1 238 ? -23.626 2.754 35.625 1.00 90.38 238 LEU A CA 1
ATOM 1851 C C . LEU A 1 238 ? -23.951 1.282 35.940 1.00 90.38 238 LEU A C 1
ATOM 1853 O O . LEU A 1 238 ? -24.126 0.911 37.105 1.00 90.38 238 LEU A O 1
ATOM 1857 N N . ASP A 1 239 ? -23.904 0.424 34.921 1.00 88.06 239 ASP A N 1
ATOM 1858 C CA . ASP A 1 239 ? -24.108 -1.025 35.046 1.00 88.06 239 ASP A CA 1
ATOM 1859 C C . ASP A 1 239 ? -22.961 -1.748 35.779 1.00 88.06 239 ASP A C 1
ATOM 1861 O O . ASP A 1 239 ? -23.091 -2.917 36.135 1.00 88.06 239 ASP A O 1
ATOM 1865 N N . GLY A 1 240 ? -21.845 -1.068 36.062 1.00 85.94 240 GLY A N 1
ATOM 1866 C CA . GLY A 1 240 ? -20.729 -1.620 36.835 1.00 85.94 240 GLY A CA 1
ATOM 1867 C C . GLY A 1 240 ? -19.395 -1.674 36.092 1.00 85.94 240 GLY A C 1
ATOM 1868 O O . GLY A 1 240 ? -18.380 -2.046 36.685 1.00 85.94 240 GLY A O 1
ATOM 1869 N N . ALA A 1 241 ? -19.341 -1.310 34.808 1.00 88.31 241 ALA A N 1
ATOM 1870 C CA . ALA A 1 241 ? -18.101 -1.384 34.046 1.00 88.31 241 ALA A CA 1
ATOM 1871 C C . ALA A 1 241 ? -17.100 -0.282 34.446 1.00 88.31 241 ALA A C 1
ATOM 1873 O O . ALA A 1 241 ? -17.440 0.836 34.835 1.00 88.31 241 ALA A O 1
ATOM 1874 N N . SER A 1 242 ? -15.813 -0.586 34.294 1.00 90.12 242 SER A N 1
ATOM 1875 C CA . SER A 1 242 ? -14.731 0.406 34.272 1.00 90.12 242 SER A CA 1
ATOM 1876 C C . SER A 1 242 ? -14.332 0.732 32.831 1.00 90.12 242 SER A C 1
ATOM 1878 O O . SER A 1 242 ? -14.444 -0.129 31.955 1.00 90.12 242 SER A O 1
ATOM 1880 N N . LEU A 1 243 ? -13.755 1.915 32.578 1.00 90.25 243 LEU A N 1
ATOM 1881 C CA . LEU A 1 243 ? -13.171 2.243 31.263 1.00 90.25 243 LEU A CA 1
ATOM 1882 C C . LEU A 1 243 ? -12.165 1.183 30.791 1.00 90.25 243 LEU A C 1
ATOM 1884 O O . LEU A 1 243 ? -12.090 0.866 29.605 1.00 90.25 243 LEU A O 1
ATOM 1888 N N . HIS A 1 244 ? -11.415 0.598 31.729 1.00 87.69 244 HIS A N 1
ATOM 1889 C CA . HIS A 1 244 ? -10.497 -0.493 31.435 1.00 87.69 244 HIS A CA 1
ATOM 1890 C C . HIS A 1 244 ? -11.232 -1.742 30.923 1.00 87.69 244 HIS A C 1
ATOM 1892 O O . HIS A 1 244 ? -10.808 -2.339 29.937 1.00 87.69 244 HIS A O 1
ATOM 1898 N N . SER A 1 245 ? -12.331 -2.148 31.569 1.00 89.44 245 SER A N 1
ATOM 1899 C CA . SER A 1 245 ? -13.147 -3.278 31.105 1.00 89.44 245 SER A CA 1
ATOM 1900 C C . SER A 1 245 ? -13.870 -2.990 29.788 1.00 89.44 245 SER A C 1
ATOM 1902 O O . SER A 1 245 ? -13.910 -3.866 28.931 1.00 89.44 245 SER A O 1
ATOM 1904 N N . LEU A 1 246 ? -14.352 -1.759 29.583 1.00 88.31 246 LEU A N 1
ATOM 1905 C CA . LEU A 1 246 ? -15.006 -1.353 28.339 1.00 88.31 246 LEU A CA 1
ATOM 1906 C C . LEU A 1 246 ? -14.053 -1.417 27.154 1.00 88.31 246 LEU A C 1
ATOM 1908 O O . LEU A 1 246 ? -14.417 -1.958 26.121 1.00 88.31 246 LEU A O 1
ATOM 1912 N N . GLY A 1 247 ? -12.804 -0.980 27.330 1.00 83.19 247 GLY A N 1
ATOM 1913 C CA . GLY A 1 247 ? -11.792 -1.033 26.276 1.00 83.19 247 GLY A CA 1
ATOM 1914 C C . GLY A 1 247 ? -11.394 -2.440 25.812 1.00 83.19 247 GLY A C 1
ATOM 1915 O O . GLY A 1 247 ? -10.601 -2.540 24.877 1.00 83.19 247 GLY A O 1
ATOM 1916 N N . ARG A 1 248 ? -11.893 -3.503 26.464 1.00 81.00 248 ARG A N 1
ATOM 1917 C CA . ARG A 1 248 ? -11.744 -4.906 26.039 1.00 81.00 248 ARG A CA 1
ATOM 1918 C C . ARG A 1 248 ? -12.943 -5.426 25.243 1.00 81.00 248 ARG A C 1
ATOM 1920 O O . ARG A 1 248 ? -12.845 -6.508 24.673 1.00 81.00 248 ARG A O 1
ATOM 1927 N N . ARG A 1 249 ? -14.066 -4.703 25.219 1.00 78.62 249 ARG A N 1
ATOM 1928 C CA . ARG A 1 249 ? -15.267 -5.143 24.509 1.00 78.62 249 ARG A CA 1
ATOM 1929 C C . ARG A 1 249 ? -15.155 -4.829 23.009 1.00 78.62 249 ARG A C 1
ATOM 1931 O O . ARG A 1 249 ? -14.678 -3.750 22.660 1.00 78.62 249 ARG A O 1
ATOM 1938 N N . PRO A 1 250 ? -15.602 -5.734 22.122 1.00 64.44 250 PRO A N 1
ATOM 1939 C CA . PRO A 1 250 ? -15.495 -5.549 20.673 1.00 64.44 250 PRO A CA 1
ATOM 1940 C C . PRO A 1 250 ? -16.407 -4.436 20.130 1.00 64.44 250 PRO A C 1
ATOM 1942 O O . PRO A 1 250 ? -16.124 -3.882 19.072 1.00 64.44 250 PRO A O 1
ATOM 1945 N N . ASP A 1 251 ? -17.475 -4.094 20.852 1.00 71.69 251 ASP A N 1
ATOM 1946 C CA . ASP A 1 251 ? -18.438 -3.041 20.514 1.00 71.69 251 ASP A CA 1
ATOM 1947 C C . ASP A 1 251 ? -18.040 -1.649 21.038 1.00 71.69 251 ASP A C 1
ATOM 1949 O O . ASP A 1 251 ? -18.762 -0.678 20.820 1.00 71.69 251 ASP A O 1
ATOM 1953 N N . MET A 1 252 ? -16.894 -1.531 21.717 1.00 79.88 252 MET A N 1
ATOM 1954 C CA . MET A 1 252 ? -16.475 -0.315 22.415 1.00 79.88 252 MET A CA 1
ATOM 1955 C C . MET A 1 252 ? -15.162 0.261 21.865 1.00 79.88 252 MET A C 1
ATOM 1957 O O . MET A 1 252 ? -14.307 -0.469 21.353 1.00 79.88 252 MET A O 1
ATOM 1961 N N . PRO A 1 253 ? -14.936 1.581 22.007 1.00 83.44 253 PRO A N 1
ATOM 1962 C CA . PRO A 1 253 ? -13.632 2.174 21.742 1.00 83.44 253 PRO A CA 1
ATOM 1963 C C . PRO A 1 253 ? -12.550 1.546 22.627 1.00 83.44 253 PRO A C 1
ATOM 1965 O O . PRO A 1 253 ? -12.752 1.310 23.818 1.00 83.44 253 PRO A O 1
ATOM 1968 N N . GLY A 1 254 ? -11.366 1.319 22.055 1.00 81.88 254 GLY A N 1
ATOM 1969 C CA . GLY A 1 254 ? -10.249 0.727 22.787 1.00 81.88 254 GLY A CA 1
ATOM 1970 C C . GLY A 1 254 ? -9.810 1.573 23.987 1.00 81.88 254 GLY A C 1
ATOM 1971 O O . GLY A 1 254 ? -9.970 2.796 24.008 1.00 81.88 254 GLY A O 1
ATOM 1972 N N . ARG A 1 255 ? -9.181 0.927 24.977 1.00 85.81 255 ARG A N 1
ATOM 1973 C CA . ARG A 1 255 ? -8.756 1.559 26.243 1.00 85.81 255 ARG A CA 1
ATOM 1974 C C . ARG A 1 255 ? -8.021 2.889 26.038 1.00 85.81 255 ARG A C 1
ATOM 1976 O O . ARG A 1 255 ? -8.370 3.886 26.659 1.00 85.81 255 ARG A O 1
ATOM 1983 N N . THR A 1 256 ? -7.022 2.915 25.156 1.00 83.56 256 THR A N 1
ATOM 1984 C CA . THR A 1 256 ? -6.219 4.119 24.878 1.00 83.56 256 THR A CA 1
ATOM 1985 C C . THR A 1 256 ? -7.073 5.273 24.350 1.00 83.56 256 THR A C 1
ATOM 1987 O O . THR A 1 256 ? -6.841 6.423 24.709 1.00 83.56 256 THR A O 1
ATOM 1990 N N . THR A 1 257 ? -8.089 4.974 23.540 1.00 86.69 257 THR A N 1
ATOM 1991 C CA . THR A 1 257 ? -9.019 5.968 22.994 1.00 86.69 257 THR A CA 1
ATOM 1992 C C . THR A 1 257 ? -9.903 6.563 24.085 1.00 86.69 257 THR A C 1
ATOM 1994 O O . THR A 1 257 ? -10.016 7.782 24.160 1.00 86.69 257 THR A O 1
ATOM 1997 N N . LEU A 1 258 ? -10.461 5.731 24.970 1.00 88.81 258 LEU A N 1
ATOM 1998 C CA . LEU A 1 258 ? -11.313 6.192 26.072 1.00 88.81 258 LEU A CA 1
ATOM 1999 C C . LEU A 1 258 ? -10.565 7.142 27.021 1.00 88.81 258 LEU A C 1
ATOM 2001 O O . LEU A 1 258 ? -11.069 8.215 27.338 1.00 88.81 258 LEU A O 1
ATOM 2005 N N . TYR A 1 259 ? -9.341 6.799 27.436 1.00 89.31 259 TYR A N 1
ATOM 2006 C CA . TYR A 1 259 ? -8.537 7.688 28.288 1.00 89.31 259 TYR A CA 1
ATOM 2007 C C . TYR A 1 259 ? -8.081 8.957 27.557 1.00 89.31 259 TYR A C 1
ATOM 2009 O O . TYR A 1 259 ? -8.033 10.025 28.166 1.00 89.31 259 TYR A O 1
ATOM 2017 N N . ALA A 1 260 ? -7.804 8.878 26.251 1.00 86.19 260 ALA A N 1
ATOM 2018 C CA . ALA A 1 260 ? -7.530 10.069 25.452 1.00 86.19 260 ALA A CA 1
ATOM 2019 C C . ALA A 1 260 ? -8.743 11.013 25.409 1.00 86.19 260 ALA A C 1
ATOM 2021 O O . ALA A 1 260 ? -8.567 12.226 25.499 1.00 86.19 260 ALA A O 1
ATOM 2022 N N . TRP A 1 261 ? -9.970 10.482 25.342 1.00 90.31 261 TRP A N 1
ATOM 2023 C CA . TRP A 1 261 ? -11.179 11.305 25.412 1.00 90.31 261 TRP A CA 1
ATOM 2024 C C . TRP A 1 261 ? -11.360 11.982 26.763 1.00 90.31 261 TRP A C 1
ATOM 2026 O O . TRP A 1 261 ? -11.720 13.152 26.785 1.00 90.31 261 TRP A O 1
ATOM 2036 N N . VAL A 1 262 ? -11.045 11.308 27.873 1.00 91.06 262 VAL A N 1
ATOM 2037 C CA . VAL A 1 262 ? -11.063 11.941 29.206 1.00 91.06 262 VAL A CA 1
ATOM 2038 C C . VAL A 1 262 ? -10.130 13.160 29.256 1.00 91.06 262 VAL A C 1
ATOM 2040 O O . VAL A 1 262 ? -10.465 14.164 29.875 1.00 91.06 262 VAL A O 1
ATOM 2043 N N . GLY A 1 263 ? -8.976 13.103 28.582 1.00 84.81 263 GLY A N 1
ATOM 2044 C CA . GLY A 1 263 ? -8.052 14.238 28.500 1.00 84.81 263 GLY A CA 1
ATOM 2045 C C . GLY A 1 263 ? -8.477 15.338 27.518 1.00 84.81 263 GLY A C 1
ATOM 2046 O O . GLY A 1 263 ? -8.157 16.503 27.739 1.00 84.81 263 GLY A O 1
ATOM 2047 N N . ALA A 1 264 ? -9.175 14.980 26.436 1.00 84.25 264 ALA A N 1
ATOM 2048 C CA . ALA A 1 264 ? -9.449 15.873 25.307 1.00 84.25 264 ALA A CA 1
ATOM 2049 C C . ALA A 1 264 ? -10.876 16.453 25.259 1.00 84.25 264 ALA A C 1
ATOM 2051 O O . ALA A 1 264 ? -11.091 17.449 24.570 1.00 84.25 264 ALA A O 1
ATOM 2052 N N . HIS A 1 265 ? -11.846 15.847 25.952 1.00 86.25 265 HIS A N 1
ATOM 2053 C CA . HIS A 1 265 ? -13.267 16.200 25.891 1.00 86.25 265 HIS A CA 1
ATOM 2054 C C . HIS A 1 265 ? -13.829 16.443 27.304 1.00 86.25 265 HIS A C 1
ATOM 2056 O O . HIS A 1 265 ? -14.178 15.481 27.994 1.00 86.25 265 HIS A O 1
ATOM 2062 N N . PRO A 1 266 ? -13.947 17.713 27.745 1.00 86.81 266 PRO A N 1
ATOM 2063 C CA . PRO A 1 266 ? -14.428 18.052 29.088 1.00 86.81 266 PRO A CA 1
ATOM 2064 C C . PRO A 1 266 ? -15.814 17.483 29.424 1.00 86.81 266 PRO A C 1
ATOM 2066 O O . PRO A 1 266 ? -16.017 16.976 30.528 1.00 86.81 266 PRO A O 1
ATOM 2069 N N . ASP A 1 267 ? -16.743 17.489 28.467 1.00 86.56 267 ASP A N 1
ATOM 2070 C CA . ASP A 1 267 ? -18.101 16.968 28.671 1.00 86.56 267 ASP A CA 1
ATOM 2071 C C . ASP A 1 267 ? -18.099 15.454 28.893 1.00 86.56 267 ASP A C 1
ATOM 2073 O O . ASP A 1 267 ? -18.752 14.945 29.804 1.00 86.56 267 ASP A O 1
ATOM 2077 N N . PHE A 1 268 ? -17.294 14.727 28.113 1.00 90.88 268 PHE A N 1
ATOM 2078 C CA . PHE A 1 268 ? -17.107 13.289 28.291 1.00 90.88 268 PHE A CA 1
ATOM 2079 C C . PHE A 1 268 ? -16.460 12.973 29.642 1.00 90.88 268 PHE A C 1
ATOM 2081 O O . PHE A 1 268 ? -16.930 12.090 30.356 1.00 90.88 268 PHE A O 1
ATOM 2088 N N . ALA A 1 269 ? -15.415 13.715 30.024 1.00 92.25 269 ALA A N 1
ATOM 2089 C CA . ALA A 1 269 ? -14.766 13.562 31.323 1.00 92.25 269 ALA A CA 1
ATOM 2090 C C . ALA A 1 269 ? -15.757 13.779 32.480 1.00 92.25 269 ALA A C 1
ATOM 2092 O O . ALA A 1 269 ? -15.781 13.000 33.432 1.00 92.25 269 ALA A O 1
ATOM 2093 N N . THR A 1 270 ? -16.618 14.792 32.362 1.00 91.69 270 THR A N 1
ATOM 2094 C CA . THR A 1 270 ? -17.663 15.104 33.345 1.00 91.69 270 THR A CA 1
ATOM 2095 C C . THR A 1 270 ? -18.707 13.991 33.418 1.00 91.69 270 THR A C 1
ATOM 2097 O O . THR A 1 270 ? -19.053 13.538 34.511 1.00 91.69 270 THR A O 1
ATOM 2100 N N . ALA A 1 271 ? -19.168 13.493 32.268 1.00 92.06 271 ALA A N 1
ATOM 2101 C CA . ALA A 1 271 ? -20.132 12.400 32.187 1.00 92.06 271 ALA A CA 1
ATOM 2102 C C . ALA A 1 271 ? -19.583 11.099 32.796 1.00 92.06 271 ALA A C 1
ATOM 2104 O O . ALA A 1 271 ? -20.260 10.462 33.602 1.00 92.06 271 ALA A O 1
ATOM 2105 N N . VAL A 1 272 ? -18.335 10.737 32.484 1.00 93.06 272 VAL A N 1
ATOM 2106 C CA . VAL A 1 272 ? -17.649 9.562 33.047 1.00 93.06 272 VAL A CA 1
ATOM 2107 C C . VAL A 1 272 ? -17.453 9.696 34.557 1.00 93.06 272 VAL A C 1
ATOM 2109 O O . VAL A 1 272 ? -17.699 8.736 35.290 1.00 93.06 272 VAL A O 1
ATOM 2112 N N . ALA A 1 273 ? -17.037 10.870 35.040 1.00 90.31 273 ALA A N 1
ATOM 2113 C CA . ALA A 1 273 ? -16.847 11.109 36.468 1.00 90.31 273 ALA A CA 1
ATOM 2114 C C . ALA A 1 273 ? -18.173 11.028 37.240 1.00 90.31 273 ALA A C 1
ATOM 2116 O O . ALA A 1 273 ? -18.214 10.449 38.325 1.00 90.31 273 ALA A O 1
ATOM 2117 N N . ARG A 1 274 ? -19.264 11.564 36.676 1.00 91.75 274 ARG A N 1
ATOM 2118 C CA . ARG A 1 274 ? -20.611 11.456 37.253 1.00 91.75 274 ARG A CA 1
ATOM 2119 C C . ARG A 1 274 ? -21.098 10.008 37.275 1.00 91.75 274 ARG A C 1
ATOM 2121 O O . ARG A 1 274 ? -21.542 9.546 38.317 1.00 91.75 274 ARG A O 1
ATOM 2128 N N . ALA A 1 275 ? -20.973 9.293 36.158 1.00 92.00 275 ALA A N 1
ATOM 2129 C CA . ALA A 1 275 ? -21.384 7.894 36.056 1.00 92.00 275 ALA A CA 1
ATOM 2130 C C . ALA A 1 275 ? -20.608 6.990 37.023 1.00 92.00 275 ALA A C 1
ATOM 2132 O O . ALA A 1 275 ? -21.194 6.118 37.652 1.00 92.00 275 ALA A O 1
ATOM 2133 N N . SER A 1 276 ? -19.300 7.226 37.176 1.00 89.75 276 SER A N 1
ATOM 2134 C CA . SER A 1 276 ? -18.461 6.469 38.115 1.00 89.75 276 SER A CA 1
ATOM 2135 C C . SER A 1 276 ? -18.912 6.675 39.558 1.00 89.75 276 SER A C 1
ATOM 2137 O O . SER A 1 276 ? -19.019 5.705 40.296 1.00 89.75 276 SER A O 1
ATOM 2139 N N . ARG A 1 277 ? -19.245 7.917 39.930 1.00 88.38 277 ARG A N 1
ATOM 2140 C CA . ARG A 1 277 ? -19.737 8.247 41.271 1.00 88.38 277 ARG A CA 1
ATOM 2141 C C . ARG A 1 277 ? -21.077 7.575 41.570 1.00 88.38 277 ARG A C 1
ATOM 2143 O O . ARG A 1 277 ? -21.194 6.897 42.577 1.00 88.38 277 ARG A O 1
ATOM 2150 N N . LEU A 1 278 ? -22.033 7.674 40.642 1.00 89.50 278 LEU A N 1
ATOM 2151 C CA . LEU A 1 278 ? -23.346 7.024 40.758 1.00 89.50 278 LEU A CA 1
ATOM 2152 C C . LEU A 1 278 ? -23.237 5.496 40.832 1.00 89.50 278 LEU A C 1
ATOM 2154 O O . LEU A 1 278 ? -23.945 4.851 41.598 1.00 89.50 278 LEU A O 1
ATOM 2158 N N . ARG A 1 279 ? -22.340 4.899 40.037 1.00 88.25 279 ARG A N 1
ATOM 2159 C CA . ARG A 1 279 ? -22.041 3.466 40.121 1.00 88.25 279 ARG A CA 1
ATOM 2160 C C . ARG A 1 279 ? -21.529 3.111 41.514 1.00 88.25 279 ARG A C 1
ATOM 2162 O O . ARG A 1 279 ? -21.961 2.112 42.073 1.00 88.25 279 ARG A O 1
ATOM 2169 N N . ASP A 1 280 ? -20.600 3.895 42.047 1.00 84.56 280 ASP A N 1
ATOM 2170 C CA . ASP A 1 280 ? -19.987 3.609 43.341 1.00 84.56 280 ASP A CA 1
ATOM 2171 C C . ASP A 1 280 ? -20.990 3.792 44.491 1.00 84.56 280 ASP A C 1
ATOM 2173 O O . ASP A 1 280 ? -21.030 2.936 45.367 1.00 84.56 280 ASP A O 1
ATOM 2177 N N . GLU A 1 281 ? -21.868 4.800 44.429 1.00 86.06 281 GLU A N 1
ATOM 2178 C CA . GLU A 1 281 ? -23.029 4.965 45.324 1.00 86.06 281 GLU A CA 1
ATOM 2179 C C . GLU A 1 281 ? -23.938 3.722 45.292 1.00 86.06 281 GLU A C 1
ATOM 2181 O O . GLU A 1 281 ? -24.144 3.086 46.322 1.00 86.06 281 GLU A O 1
ATOM 2186 N N . ARG A 1 282 ? -24.370 3.276 44.102 1.00 85.50 282 ARG A N 1
ATOM 2187 C CA . ARG A 1 282 ? -25.196 2.061 43.951 1.00 85.50 282 ARG A CA 1
ATOM 2188 C C . ARG A 1 282 ? -24.518 0.813 44.520 1.00 85.50 282 ARG A C 1
ATOM 2190 O O . ARG A 1 282 ? -25.156 -0.011 45.168 1.00 85.50 282 ARG A O 1
ATOM 2197 N N . LEU A 1 283 ? -23.220 0.650 44.263 1.00 81.69 283 LEU A N 1
ATOM 2198 C CA . LEU A 1 283 ? -22.451 -0.491 44.760 1.00 81.69 283 LEU A CA 1
ATOM 2199 C C . LEU A 1 283 ? -22.270 -0.461 46.284 1.00 81.69 283 LEU A C 1
ATOM 2201 O O . LEU A 1 283 ? -22.119 -1.527 46.886 1.00 81.69 283 LEU A O 1
ATOM 2205 N N . LEU A 1 284 ? -22.234 0.726 46.897 1.00 82.94 284 LEU A N 1
ATOM 2206 C CA . LEU A 1 284 ? -22.213 0.887 48.350 1.00 82.94 284 LEU A CA 1
ATOM 2207 C C . LEU A 1 284 ? -23.556 0.474 48.955 1.00 82.94 284 LEU A C 1
ATOM 2209 O O . LEU A 1 284 ? -23.550 -0.346 49.872 1.00 82.94 284 LEU A O 1
ATOM 2213 N N . ASP A 1 285 ? -24.670 0.948 48.393 1.00 83.38 285 ASP A N 1
ATOM 2214 C CA . ASP A 1 285 ? -26.022 0.581 48.837 1.00 83.38 285 ASP A CA 1
ATOM 2215 C C . ASP A 1 285 ? -26.233 -0.939 48.755 1.00 83.38 285 ASP A C 1
ATOM 2217 O O . ASP A 1 285 ? -26.588 -1.581 49.743 1.00 83.38 285 ASP A O 1
ATOM 2221 N N . GLU A 1 286 ? -25.894 -1.558 47.617 1.00 81.25 286 GLU A N 1
ATOM 2222 C CA . GLU A 1 286 ? -25.960 -3.016 47.442 1.00 81.25 286 GLU A CA 1
ATOM 2223 C C . GLU A 1 286 ? -25.109 -3.769 48.470 1.00 81.25 286 GLU A C 1
ATOM 2225 O O . GLU A 1 286 ? -25.521 -4.801 49.006 1.00 81.25 286 GLU A O 1
ATOM 2230 N N . ALA A 1 287 ? -23.900 -3.277 48.750 1.00 80.44 287 ALA A N 1
ATOM 2231 C CA . ALA A 1 287 ? -23.015 -3.907 49.718 1.00 80.44 287 ALA A CA 1
ATOM 2232 C C . ALA A 1 287 ? -23.540 -3.768 51.155 1.00 80.44 287 ALA A C 1
ATOM 2234 O O . ALA A 1 287 ? -23.339 -4.687 51.952 1.00 80.44 287 ALA A O 1
ATOM 2235 N N . GLN A 1 288 ? -24.216 -2.664 51.481 1.00 78.12 288 GLN A N 1
ATOM 2236 C CA . GLN A 1 288 ? -24.879 -2.475 52.766 1.00 78.12 288 GLN A CA 1
ATOM 2237 C C . GLN A 1 288 ? -26.068 -3.431 52.919 1.00 78.12 288 GLN A C 1
ATOM 2239 O O . GLN A 1 288 ? -26.101 -4.190 53.887 1.00 78.12 288 GLN A O 1
ATOM 2244 N N . THR A 1 289 ? -26.963 -3.497 51.931 1.00 83.88 289 THR A N 1
ATOM 2245 C CA . THR A 1 289 ? -28.099 -4.435 51.923 1.00 83.88 289 THR A CA 1
ATOM 2246 C C . THR A 1 289 ? -27.635 -5.888 52.067 1.00 83.88 289 THR A C 1
ATOM 2248 O O . THR A 1 289 ? -28.167 -6.648 52.876 1.00 83.88 289 THR A O 1
ATOM 2251 N N . LEU A 1 290 ? -26.586 -6.288 51.340 1.00 80.75 290 LEU A N 1
ATOM 2252 C CA . LEU A 1 290 ? -26.006 -7.628 51.473 1.00 80.75 290 LEU A CA 1
ATOM 2253 C C . LEU A 1 290 ? -25.422 -7.883 52.868 1.00 80.75 290 LEU A C 1
ATOM 2255 O O . LEU A 1 290 ? -25.517 -9.002 53.367 1.00 80.75 290 LEU A O 1
ATOM 2259 N N . ALA A 1 291 ? -24.807 -6.881 53.500 1.00 78.56 291 ALA A N 1
ATOM 2260 C CA . ALA A 1 291 ? -24.261 -7.021 54.847 1.00 78.56 291 ALA A CA 1
ATOM 2261 C C . ALA A 1 291 ? -25.362 -7.187 55.907 1.00 78.56 291 ALA A C 1
ATOM 2263 O O . ALA A 1 291 ? -25.187 -7.981 56.832 1.00 78.56 291 ALA A O 1
ATOM 2264 N N . GLU A 1 292 ? -26.477 -6.469 55.763 1.00 81.38 292 GLU A N 1
ATOM 2265 C CA . GLU A 1 292 ? -27.638 -6.533 56.660 1.00 81.38 292 GLU A CA 1
ATOM 2266 C C . GLU A 1 292 ? -28.354 -7.889 56.569 1.00 81.38 292 GLU A C 1
ATOM 2268 O O . GLU A 1 292 ? -28.694 -8.480 57.593 1.00 81.38 292 GLU A O 1
ATOM 2273 N N . HIS A 1 293 ? -28.509 -8.431 55.357 1.00 80.25 293 HIS A N 1
ATOM 2274 C CA . HIS A 1 293 ? -29.195 -9.708 55.126 1.00 80.25 293 HIS A CA 1
ATOM 2275 C C . HIS A 1 293 ? -28.293 -10.945 55.191 1.00 80.25 293 HIS A C 1
ATOM 2277 O O . HIS A 1 293 ? -28.791 -12.073 55.194 1.00 80.25 293 HIS A O 1
ATOM 2283 N N . ALA A 1 294 ? -26.972 -10.780 55.243 1.00 80.12 294 ALA A N 1
ATOM 2284 C CA . ALA A 1 294 ? -26.066 -11.911 55.369 1.00 80.12 294 ALA A CA 1
ATOM 2285 C C . ALA A 1 294 ? -26.294 -12.619 56.713 1.00 80.12 294 ALA A C 1
ATOM 2287 O O . ALA A 1 294 ? -26.056 -12.048 57.776 1.00 80.12 294 ALA A O 1
ATOM 2288 N N . LEU A 1 295 ? -26.728 -13.878 56.674 1.00 74.62 295 LEU A N 1
ATOM 2289 C CA . LEU A 1 295 ? -26.804 -14.749 57.854 1.00 74.62 295 LEU A CA 1
ATOM 2290 C C . LEU A 1 295 ? -25.419 -15.297 58.231 1.00 74.62 295 LEU A C 1
ATOM 2292 O O . LEU A 1 295 ? -25.127 -15.497 59.407 1.00 74.62 295 LEU A O 1
ATOM 2296 N N . ASP A 1 296 ? -24.550 -15.472 57.231 1.00 81.44 296 ASP A N 1
ATOM 2297 C CA . ASP A 1 296 ? -23.186 -15.969 57.393 1.00 81.44 296 ASP A CA 1
ATOM 2298 C C . ASP A 1 296 ? -22.199 -14.852 57.816 1.00 81.44 296 ASP A C 1
ATOM 2300 O O . ASP A 1 296 ? -22.079 -13.822 57.134 1.00 81.44 296 ASP A O 1
ATOM 2304 N N . PRO A 1 297 ? -21.429 -15.040 58.907 1.00 76.12 297 PRO A N 1
ATOM 2305 C CA . PRO A 1 297 ? -20.379 -14.112 59.327 1.00 76.12 297 PRO A CA 1
ATOM 2306 C C . PRO A 1 297 ? -19.287 -13.863 58.269 1.00 76.12 297 PRO A C 1
ATOM 2308 O O . PRO A 1 297 ? -18.729 -12.759 58.213 1.00 76.12 297 PRO A O 1
ATOM 2311 N N . GLY A 1 298 ? -18.983 -14.848 57.414 1.00 80.25 298 GLY A N 1
ATOM 2312 C CA . GLY A 1 298 ? -18.023 -14.715 56.312 1.00 80.25 298 GLY A CA 1
ATOM 2313 C C . GLY A 1 298 ? -18.494 -13.732 55.237 1.00 80.25 298 GLY A C 1
ATOM 2314 O O . GLY A 1 298 ? -17.749 -12.821 54.852 1.00 80.25 298 GLY A O 1
ATOM 2315 N N . ALA A 1 299 ? -19.756 -13.840 54.825 1.00 74.12 299 ALA A N 1
ATOM 2316 C CA . ALA A 1 299 ? -20.414 -12.934 53.887 1.00 74.12 299 ALA A CA 1
ATOM 2317 C C . ALA A 1 299 ? -20.482 -11.490 54.420 1.00 74.12 299 ALA A C 1
ATOM 2319 O O . ALA A 1 299 ? -20.141 -10.551 53.693 1.00 74.12 299 ALA A O 1
ATOM 2320 N N . ARG A 1 300 ? -20.794 -11.297 55.713 1.00 74.56 300 ARG A N 1
ATOM 2321 C CA . ARG A 1 300 ? -20.754 -9.968 56.365 1.00 74.56 300 ARG A CA 1
ATOM 2322 C C . ARG A 1 300 ? -19.363 -9.338 56.306 1.00 74.56 300 ARG A C 1
ATOM 2324 O O . ARG A 1 300 ? -19.219 -8.148 56.015 1.00 74.56 300 ARG A O 1
ATOM 2331 N N . LYS A 1 301 ? -18.316 -10.126 56.570 1.00 78.62 301 LYS A N 1
ATOM 2332 C CA . LYS A 1 301 ? -16.923 -9.656 56.512 1.00 78.62 301 LYS A CA 1
ATOM 2333 C C . LYS A 1 301 ? -16.526 -9.266 55.086 1.00 78.62 301 LYS A C 1
ATOM 2335 O O . LYS A 1 301 ? -15.922 -8.209 54.898 1.00 78.62 301 LYS A O 1
ATOM 2340 N N . ALA A 1 302 ? -16.891 -10.070 54.087 1.00 77.56 302 ALA A N 1
ATOM 2341 C CA . ALA A 1 302 ? -16.628 -9.771 52.680 1.00 77.56 302 ALA A CA 1
ATOM 2342 C C . ALA A 1 302 ? -17.330 -8.478 52.220 1.00 77.56 302 ALA A C 1
ATOM 2344 O O . ALA A 1 302 ? -16.696 -7.631 51.583 1.00 77.56 302 ALA A O 1
ATOM 2345 N N . ALA A 1 303 ? -18.591 -8.276 52.613 1.00 73.94 303 ALA A N 1
ATOM 2346 C CA . ALA A 1 303 ? -19.345 -7.058 52.325 1.00 73.94 303 ALA A CA 1
ATOM 2347 C C . ALA A 1 303 ? -18.701 -5.810 52.961 1.00 73.94 303 ALA A C 1
ATOM 2349 O O . ALA A 1 303 ? -18.475 -4.816 52.269 1.00 73.94 303 ALA A O 1
ATOM 2350 N N . ARG A 1 304 ? -18.269 -5.878 54.232 1.00 71.25 304 ARG A N 1
ATOM 2351 C CA . ARG A 1 304 ? -17.540 -4.775 54.902 1.00 71.25 304 ARG A CA 1
ATOM 2352 C C . ARG A 1 304 ? -16.202 -4.445 54.235 1.00 71.25 304 ARG A C 1
ATOM 2354 O O . ARG A 1 304 ? -15.837 -3.275 54.139 1.00 71.25 304 ARG A O 1
ATOM 2361 N N . VAL A 1 305 ? -15.467 -5.446 53.740 1.00 77.75 305 VAL A N 1
ATOM 2362 C CA . VAL A 1 305 ? -14.227 -5.214 52.972 1.00 77.75 305 VAL A CA 1
ATOM 2363 C C . VAL A 1 305 ? -14.527 -4.527 51.637 1.00 77.75 305 VAL A C 1
ATOM 2365 O O . VAL A 1 305 ? -13.783 -3.631 51.237 1.00 77.75 305 VAL A O 1
ATOM 2368 N N . ARG A 1 306 ? -15.617 -4.908 50.960 1.00 71.31 306 ARG A N 1
ATOM 2369 C CA . ARG A 1 306 ? -16.063 -4.274 49.712 1.00 71.31 306 ARG A CA 1
ATOM 2370 C C . ARG A 1 306 ? -16.483 -2.817 49.938 1.00 71.31 306 ARG A C 1
ATOM 2372 O O . ARG A 1 306 ? -15.991 -1.956 49.213 1.00 71.31 306 ARG A O 1
ATOM 2379 N N . LEU A 1 307 ? -17.259 -2.535 50.990 1.00 67.75 307 LEU A N 1
ATOM 2380 C CA . LEU A 1 307 ? -17.608 -1.178 51.441 1.00 67.75 307 LEU A CA 1
ATOM 2381 C C . LEU A 1 307 ? -16.355 -0.327 51.695 1.00 67.75 307 LEU A C 1
ATOM 2383 O O . LEU A 1 307 ? -16.242 0.782 51.182 1.00 67.75 307 LEU A O 1
ATOM 2387 N N . LYS A 1 308 ? -15.358 -0.869 52.410 1.00 68.56 308 LYS A N 1
ATOM 2388 C CA . LYS A 1 308 ? -14.097 -0.157 52.684 1.00 68.56 308 LYS A CA 1
ATOM 2389 C C . LYS A 1 308 ? -13.305 0.161 51.411 1.00 68.56 308 LYS A C 1
ATOM 2391 O O . LYS A 1 308 ? -12.689 1.218 51.344 1.00 68.56 308 LYS A O 1
ATOM 2396 N N . ARG A 1 309 ? -13.300 -0.728 50.408 1.00 67.25 309 ARG A N 1
ATOM 2397 C CA . ARG A 1 309 ? -12.616 -0.480 49.122 1.00 67.25 309 ARG A CA 1
ATOM 2398 C C . ARG A 1 309 ? -13.331 0.559 48.262 1.00 67.25 309 ARG A C 1
ATOM 2400 O O . ARG A 1 309 ? -12.654 1.334 47.604 1.00 67.25 309 ARG A O 1
ATOM 2407 N N . LEU A 1 310 ? -14.662 0.567 48.267 1.00 64.88 310 LEU A N 1
ATOM 2408 C CA . LEU A 1 310 ? -15.467 1.536 47.516 1.00 64.88 310 LEU A CA 1
ATOM 2409 C C . LEU A 1 310 ? -15.454 2.927 48.174 1.00 64.88 310 LEU A C 1
ATOM 2411 O O . LEU A 1 310 ? -15.378 3.928 47.474 1.00 64.88 310 LEU A O 1
ATOM 2415 N N . GLY A 1 311 ? -15.449 2.990 49.512 1.00 57.28 311 GLY A N 1
ATOM 2416 C CA . GLY A 1 311 ? -15.374 4.240 50.281 1.00 57.28 311 GLY A CA 1
ATOM 2417 C C . GLY A 1 311 ? -13.978 4.872 50.355 1.00 57.28 311 GLY A C 1
ATOM 2418 O O . GLY A 1 311 ? -13.836 6.010 50.798 1.00 57.28 311 GLY A O 1
ATOM 2419 N N . GLN A 1 312 ? -12.924 4.173 49.920 1.00 58.53 312 GLN A N 1
ATOM 2420 C CA . GLN A 1 312 ? -11.633 4.815 49.685 1.00 58.53 312 GLN A CA 1
ATOM 2421 C C . GLN A 1 312 ? -11.754 5.665 48.420 1.00 58.53 312 GLN A C 1
ATOM 2423 O O . GLN A 1 312 ? -11.889 5.103 47.336 1.00 58.53 312 GLN A O 1
ATOM 2428 N N . ASN A 1 313 ? -11.702 6.997 48.583 1.00 53.22 313 ASN A N 1
ATOM 2429 C CA . ASN A 1 313 ? -11.713 8.035 47.538 1.00 53.22 313 ASN A CA 1
ATOM 2430 C C . ASN A 1 313 ? -10.746 7.712 46.386 1.00 53.22 313 ASN A C 1
ATOM 2432 O O . ASN A 1 313 ? -9.629 8.231 46.302 1.00 53.22 313 ASN A O 1
ATOM 2436 N N . THR A 1 314 ? -11.166 6.826 45.493 1.00 55.66 314 THR A N 1
ATOM 2437 C CA . THR A 1 314 ? -10.376 6.401 44.351 1.00 55.66 314 THR A CA 1
ATOM 2438 C C . THR A 1 314 ? -10.583 7.478 43.298 1.00 55.66 314 THR A C 1
ATOM 2440 O O . THR A 1 314 ? -11.719 7.658 42.858 1.00 55.66 314 THR A O 1
ATOM 2443 N N . PRO A 1 315 ? -9.544 8.234 42.899 1.00 61.66 315 PRO A N 1
ATOM 2444 C CA . PRO A 1 315 ? -9.725 9.316 41.944 1.00 61.66 315 PRO A CA 1
ATOM 2445 C C . PRO A 1 315 ? -10.327 8.755 40.655 1.00 61.66 315 PRO A C 1
ATOM 2447 O O . PRO A 1 315 ? -9.737 7.892 39.998 1.00 61.66 315 PRO A O 1
ATOM 2450 N N . HIS A 1 316 ? -11.529 9.217 40.315 1.00 70.31 316 HIS A N 1
ATOM 2451 C CA . HIS A 1 316 ? -12.199 8.765 39.105 1.00 70.31 316 HIS A CA 1
ATOM 2452 C C . HIS A 1 316 ? -11.503 9.347 37.872 1.00 70.31 316 HIS A C 1
ATOM 2454 O O . HIS A 1 316 ? -11.052 10.499 37.898 1.00 70.31 316 HIS A O 1
ATOM 2460 N N . PRO A 1 317 ? -11.439 8.596 36.759 1.00 65.75 317 PRO A N 1
ATOM 2461 C CA . PRO A 1 317 ? -10.966 9.147 35.498 1.00 65.75 317 PRO A CA 1
ATOM 2462 C C . PRO A 1 317 ? -11.805 10.381 35.131 1.00 65.75 317 PRO A C 1
ATOM 2464 O O . PRO A 1 317 ? -13.021 10.291 34.998 1.00 65.75 317 PRO A O 1
ATOM 2467 N N . GLY A 1 318 ? -11.145 11.535 35.005 1.00 60.88 318 GLY A N 1
ATOM 2468 C CA . GLY A 1 318 ? -11.786 12.822 34.706 1.00 60.88 318 GLY A CA 1
ATOM 2469 C C . GLY A 1 318 ? -11.918 13.775 35.897 1.00 60.88 318 GLY A C 1
ATOM 2470 O O . GLY A 1 318 ? -12.151 14.962 35.680 1.00 60.88 318 GLY A O 1
ATOM 2471 N N . GLN A 1 319 ? -11.692 13.326 37.138 1.00 66.94 319 GLN A N 1
ATOM 2472 C CA . GLN A 1 319 ? -11.533 14.250 38.263 1.00 66.94 319 GLN A CA 1
ATOM 2473 C C . GLN A 1 319 ? -10.154 14.911 38.189 1.00 66.94 319 GLN A C 1
ATOM 2475 O O . GLN A 1 319 ? -9.132 14.300 38.504 1.00 66.94 319 GLN A O 1
ATOM 2480 N N . ARG A 1 320 ? -10.112 16.182 37.777 1.00 51.59 320 ARG A N 1
ATOM 2481 C CA . ARG A 1 320 ? -8.936 17.016 38.038 1.00 51.59 320 ARG A CA 1
ATOM 2482 C C . ARG A 1 320 ? -8.826 17.184 39.553 1.00 51.59 320 ARG A C 1
ATOM 2484 O O . ARG A 1 320 ? -9.746 17.721 40.166 1.00 51.59 320 ARG A O 1
ATOM 2491 N N . ARG A 1 321 ? -7.717 16.726 40.143 1.00 47.56 321 ARG A N 1
ATOM 2492 C CA . ARG A 1 321 ? -7.314 17.195 41.473 1.00 47.56 321 ARG A CA 1
ATOM 2493 C C . ARG A 1 321 ? -7.104 18.703 41.332 1.00 47.56 321 ARG A C 1
ATOM 2495 O O . ARG A 1 321 ? -6.299 19.109 40.494 1.00 47.56 321 ARG A O 1
ATOM 2502 N N . ARG A 1 322 ? -7.937 19.489 42.012 1.00 41.69 322 ARG A N 1
ATOM 2503 C CA . ARG A 1 322 ? -7.668 20.914 42.205 1.00 41.69 322 ARG A CA 1
ATOM 2504 C C . ARG A 1 322 ? -6.488 21.059 43.150 1.00 41.69 322 ARG A C 1
ATOM 2506 O O . ARG A 1 322 ? -6.375 20.190 44.043 1.00 41.69 322 ARG A O 1
#

Mean predicted aligned error: 20.04 Å

Secondary structure (DSSP, 8-state):
----PPPPPHHHHHHHHHHHHHHHHTT--HHHHHHSTTPPPHHHHHHHHHH-HHHHHHHHHHHHHHHHS-SS---HHHHHHHHHHHHTT--HHHHTTSTTS--HHHHHHHHHH-HHHHHHHHHHHHHHHHHHHHTT----TTS---HHHHHHHHH----HHHHHHHHHHHHTT--HHHHHHSTTS--HHHHHHHHHHSTTHHHHHHHHHHHHHHHHHHHHHHHHS-HHHHHHHHHHHHTT--HHHHTTSTTS--HHHHHHHHHH-HHHHHHHHHHHHHHHHHHHHHHHHHHHH--SHHHHHHHHHHHHHHHS--PPTT----

Sequence (322 aa):
MPASRAPYTPADIARLKPRVVGALAAGESLDDVAALPDMPSRPTLRKWARDDPAFAQALADSREVAAERPRFPFDAHVAAAFLAHVREGRPVAWLLRRPDMPHRRRLDAWKAARPDFAAAFSEAKALADGERRRLGLVHDPGRADDRPARRRRSRMTHGEAASDRVILALIRGATLPELTRRPDMPTMKALRRWRREVEGFDGAVRLALAHGRRARGAARARAACSPRVVADVVRAILDGASLHSLGRRPDMPGRTTLYAWVGAHPDFATAVARASRLRDERLLDEAQTLAEHALDPGARKAARVRLKRLGQNTPHPGQRRR

Radius of gyration: 38.14 Å; Cα contacts (8 Å, |Δi|>4): 257; chains: 1; bounding box: 72×70×98 Å

Nearest PDB structures (foldseek):
  4dyc-assembly1_A  TM=7.256E-01  e=1.213E-01  Enterobacteria phage HK620
  4dzp-assembly1_A  TM=6.370E-01  e=1.016E-01  Lederbergvirus Sf6
  4dzj-assembly1_B  TM=6.864E-01  e=1.808E-01  Lederbergvirus Sf6
  4dzp-assembly1_B  TM=6.103E-01  e=8.891E-02  Lederbergvirus Sf6
  4dyc-assembly1_B  TM=6.068E-01  e=1.730E-01  Enterobacteria phage HK620

Foldseek 3Di:
DPDDPDPQDPVNVVVQLVVCLVVLLVVDDLCRQLPDPPHPHSVVLVVCVVVDVVSVVSNVVSNVSNVVPQPQDDDPVLLVVLLVCLLVLHDNVVQLPDPSHPHPVNVVSCVVVDVPSVVSSVVSNVNSVVVCVVVVVPDPVPDDPCPVLLVCLQVDDDDPVQLCVLLVCLLQQDDPVRQLVDSSHHHPNNLVVCLVPPPPSVVSNVVSNVNSVVNVVVVCLVVCPDPVLLVVLLVVLLVPDDLQRQLPDPVHPHSVSLLVCLVVPLVSLVSQQVSNVNSLVVLLVVLVVQLVPDPDPVSVVVSVVSNVVSPPPDPTSNDDDD

Solvent-accessible surface area (backbone atoms only — not comparable to full-atom values): 17892 Å² total; per-residue (Å²): 131,85,75,83,74,75,82,79,47,73,67,52,50,67,61,45,52,60,54,54,32,51,41,28,40,73,59,46,50,70,66,58,54,29,66,40,87,96,43,63,46,58,71,55,54,55,48,49,32,69,78,31,64,69,56,36,48,47,51,48,54,18,46,51,56,29,64,73,45,64,93,57,70,84,51,68,66,55,51,50,54,53,43,50,44,32,44,74,52,49,58,65,82,58,48,39,70,40,92,86,39,62,40,70,68,46,49,55,48,40,39,72,77,29,64,68,59,40,49,54,48,51,51,25,46,51,50,20,57,47,52,36,52,75,69,57,72,74,64,68,88,88,59,78,87,54,61,68,60,50,52,52,29,51,62,52,70,91,45,70,74,59,49,50,54,52,38,55,41,19,39,73,35,49,48,74,73,62,45,39,69,41,90,94,36,52,27,69,68,29,49,57,48,43,46,72,74,38,85,68,46,41,60,50,47,53,53,20,45,54,46,7,53,51,46,44,50,52,51,50,53,57,67,61,65,33,74,67,52,49,53,53,52,34,51,44,23,48,76,65,48,47,71,71,59,42,25,72,40,93,92,42,67,43,41,72,57,54,57,49,38,38,76,72,32,70,68,57,9,51,48,44,32,50,24,47,50,55,24,50,52,53,54,42,52,54,30,49,54,49,33,74,69,39,86,48,71,68,54,29,52,51,24,53,52,49,42,54,59,68,70,45,88,66,85,46,71,50,62,76,83,126